Protein AF-A0A915LTE0-F1 (afdb_monomer)

pLDDT: mean 86.14, std 11.41, range [47.75, 97.94]

Radius of gyration: 21.26 Å; Cα contacts (8 Å, |Δi|>4): 373; chains: 1; bounding box: 51×42×57 Å

Mean predicted aligned error: 10.39 Å

Organism: Meloidogyne javanica (NCBI:txid6303)

Structure (mmCIF, N/CA/C/O backbone):
data_AF-A0A915LTE0-F1
#
_entry.id   AF-A0A915LTE0-F1
#
loop_
_atom_site.group_PDB
_atom_site.id
_atom_site.type_symbol
_atom_site.label_atom_id
_atom_site.label_alt_id
_atom_site.label_comp_id
_atom_site.label_asym_id
_atom_site.label_entity_id
_atom_site.label_seq_id
_atom_site.pdbx_PDB_ins_code
_atom_site.Cartn_x
_atom_site.Cartn_y
_atom_site.Cartn_z
_atom_site.occupancy
_atom_site.B_iso_or_equiv
_atom_site.auth_seq_id
_atom_site.auth_comp_id
_atom_site.auth_asym_id
_atom_site.auth_atom_id
_atom_site.pdbx_PDB_model_num
ATOM 1 N N . ASP A 1 1 ? 27.730 6.530 15.457 1.00 55.88 1 ASP A N 1
ATOM 2 C CA . ASP A 1 1 ? 28.087 6.156 14.080 1.00 55.88 1 ASP A CA 1
ATOM 3 C C . ASP A 1 1 ? 28.915 4.897 14.118 1.00 55.88 1 ASP A C 1
ATOM 5 O O . ASP A 1 1 ? 30.075 4.929 14.516 1.00 55.88 1 ASP A O 1
ATOM 9 N N . ASP A 1 2 ? 28.250 3.780 13.851 1.00 71.12 2 ASP A N 1
ATOM 10 C CA . ASP A 1 2 ? 28.884 2.475 13.721 1.00 71.12 2 ASP A CA 1
ATOM 11 C C . ASP A 1 2 ? 29.455 2.378 12.296 1.00 71.12 2 ASP A C 1
ATOM 13 O O . ASP A 1 2 ? 28.679 2.477 11.343 1.00 71.12 2 ASP A O 1
ATOM 17 N N . PRO A 1 3 ? 30.782 2.250 12.118 1.00 75.50 3 PRO A N 1
ATOM 18 C CA . PRO A 1 3 ? 31.398 2.190 10.796 1.00 75.50 3 PRO A CA 1
ATOM 19 C C . PRO A 1 3 ? 30.996 0.946 9.985 1.00 75.50 3 PRO A C 1
ATOM 21 O O . PRO A 1 3 ? 31.297 0.903 8.794 1.00 75.50 3 PRO A O 1
ATOM 24 N N . GLU A 1 4 ? 30.330 -0.048 10.589 1.00 86.94 4 GLU A N 1
ATOM 25 C CA . GLU A 1 4 ? 29.787 -1.210 9.875 1.00 86.94 4 GLU A CA 1
ATOM 26 C C . GLU A 1 4 ? 28.406 -0.958 9.254 1.00 86.94 4 GLU A C 1
ATOM 28 O O . GLU A 1 4 ? 28.017 -1.683 8.339 1.00 86.94 4 GLU A O 1
ATOM 33 N N . ILE A 1 5 ? 27.664 0.057 9.712 1.00 75.06 5 ILE A N 1
ATOM 34 C CA . ILE A 1 5 ? 26.297 0.316 9.245 1.00 75.06 5 ILE A CA 1
ATOM 35 C C . ILE A 1 5 ? 26.338 1.328 8.090 1.00 75.06 5 ILE A C 1
ATOM 37 O O . ILE A 1 5 ? 26.723 2.482 8.304 1.00 75.06 5 ILE A O 1
ATOM 41 N N . PRO A 1 6 ? 25.925 0.942 6.865 1.00 80.69 6 PRO A N 1
ATOM 42 C CA . PRO A 1 6 ? 25.852 1.869 5.742 1.00 80.69 6 PRO A CA 1
ATOM 43 C C . PRO A 1 6 ? 24.910 3.046 6.036 1.00 80.69 6 PRO A C 1
ATOM 45 O O . PRO A 1 6 ? 23.942 2.882 6.782 1.00 80.69 6 PRO A O 1
ATOM 48 N N . PRO A 1 7 ? 25.129 4.225 5.430 1.00 79.81 7 PRO A N 1
ATOM 49 C CA . PRO A 1 7 ? 24.207 5.347 5.560 1.00 79.81 7 PRO A CA 1
ATOM 50 C C . PRO A 1 7 ? 22.790 4.976 5.096 1.00 79.81 7 PRO A C 1
ATOM 52 O O . PRO A 1 7 ? 22.616 4.397 4.026 1.00 79.81 7 PRO A O 1
ATOM 55 N N . PHE A 1 8 ? 21.772 5.357 5.868 1.00 76.62 8 PHE A N 1
ATOM 56 C CA . PHE A 1 8 ? 20.362 5.163 5.520 1.00 76.62 8 PHE A CA 1
ATOM 57 C C . PHE A 1 8 ? 19.537 6.407 5.876 1.00 76.62 8 PHE A C 1
ATOM 59 O O . PHE A 1 8 ? 19.891 7.156 6.784 1.00 76.62 8 PHE A O 1
ATOM 66 N N . HIS A 1 9 ? 18.435 6.636 5.154 1.00 75.19 9 HIS A N 1
ATOM 67 C CA . HIS A 1 9 ? 17.548 7.784 5.399 1.00 75.19 9 HIS A CA 1
ATOM 68 C C . HIS A 1 9 ? 16.507 7.508 6.488 1.00 75.19 9 HIS A C 1
ATOM 70 O O . HIS A 1 9 ? 16.242 8.374 7.316 1.00 75.19 9 HIS A O 1
ATOM 76 N N . TYR A 1 10 ? 15.933 6.302 6.497 1.00 80.31 10 TYR A N 1
ATOM 77 C CA . TYR A 1 10 ? 14.872 5.915 7.423 1.00 80.31 10 TYR A CA 1
ATOM 78 C C . TYR A 1 10 ? 15.220 4.583 8.076 1.00 80.31 10 TYR A C 1
ATOM 80 O O . TYR A 1 10 ? 15.539 3.616 7.388 1.00 80.31 10 TYR A O 1
ATOM 88 N N . GLY A 1 11 ? 15.159 4.535 9.408 1.00 81.50 11 GLY A N 1
ATOM 89 C CA . GLY A 1 11 ? 15.348 3.297 10.172 1.00 81.50 11 GLY A CA 1
ATOM 90 C C . GLY A 1 11 ? 14.107 2.400 10.188 1.00 81.50 11 GLY A C 1
ATOM 91 O O . GLY A 1 11 ? 14.133 1.327 10.784 1.00 81.50 11 GLY A O 1
ATOM 92 N N . THR A 1 12 ? 13.009 2.845 9.571 1.00 80.31 12 THR A N 1
ATOM 93 C CA . THR A 1 12 ? 11.727 2.137 9.528 1.00 80.31 12 THR A CA 1
ATOM 94 C C . THR A 1 12 ? 11.229 2.067 8.087 1.00 80.31 12 THR A C 1
ATOM 96 O O . THR A 1 12 ? 11.574 2.900 7.248 1.00 80.31 12 THR A O 1
ATOM 99 N N . HIS A 1 13 ? 10.470 1.017 7.778 1.00 84.19 13 HIS A N 1
ATOM 100 C CA . HIS A 1 13 ? 9.948 0.771 6.439 1.00 84.19 13 HIS A CA 1
ATOM 101 C C . HIS A 1 13 ? 8.474 1.167 6.363 1.00 84.19 13 HIS A C 1
ATOM 103 O O . HIS A 1 13 ? 7.714 0.870 7.287 1.00 84.19 13 HIS A O 1
ATOM 109 N N . TYR A 1 14 ? 8.068 1.761 5.239 1.00 85.19 14 TYR A N 1
ATOM 110 C CA . TYR A 1 14 ? 6.721 2.299 5.013 1.00 85.19 14 TYR A CA 1
ATOM 111 C C . TYR A 1 14 ? 5.595 1.266 5.133 1.00 85.19 14 TYR A C 1
ATOM 113 O O . TYR A 1 14 ? 4.458 1.605 5.456 1.00 85.19 14 TYR A O 1
ATOM 121 N N . SER A 1 15 ? 5.918 -0.006 4.898 1.00 86.69 15 SER A N 1
ATOM 122 C CA . SER A 1 15 ? 5.021 -1.141 5.086 1.00 86.69 15 SER A CA 1
ATOM 123 C C . SER A 1 15 ? 5.676 -2.162 6.004 1.00 86.69 15 SER A C 1
ATOM 125 O O . SER A 1 15 ? 6.745 -2.694 5.695 1.00 86.69 15 SER A O 1
ATOM 127 N N . ASN A 1 16 ? 5.052 -2.416 7.150 1.00 87.00 16 ASN A N 1
ATOM 128 C CA . ASN A 1 16 ? 5.457 -3.452 8.089 1.00 87.00 16 ASN A CA 1
ATOM 129 C C . ASN A 1 16 ? 4.242 -3.952 8.889 1.00 87.00 16 ASN A C 1
ATOM 131 O O . ASN A 1 16 ? 3.200 -3.296 8.946 1.00 87.00 16 ASN A O 1
ATOM 135 N N . ALA A 1 17 ? 4.382 -5.121 9.520 1.00 89.06 17 ALA A N 1
ATOM 136 C CA . ALA A 1 17 ? 3.287 -5.750 10.256 1.00 89.06 17 ALA A CA 1
ATOM 137 C C . ALA A 1 17 ? 2.781 -4.891 11.428 1.00 89.06 17 ALA A C 1
ATOM 139 O O . ALA A 1 17 ? 1.579 -4.854 11.673 1.00 89.06 17 ALA A O 1
ATOM 140 N N . ALA A 1 18 ? 3.665 -4.165 12.120 1.00 88.38 18 ALA A N 1
ATOM 141 C CA . ALA A 1 18 ? 3.273 -3.316 13.243 1.00 88.38 18 ALA A CA 1
ATOM 142 C C . ALA A 1 18 ? 2.363 -2.159 12.795 1.00 88.38 18 ALA A C 1
ATOM 144 O O . ALA A 1 18 ? 1.377 -1.871 13.468 1.00 88.38 18 ALA A O 1
ATOM 145 N N . PHE A 1 19 ? 2.634 -1.550 11.635 1.00 91.31 19 PHE A N 1
ATOM 146 C CA . PHE A 1 19 ? 1.780 -0.514 11.050 1.00 91.31 19 PHE A CA 1
ATOM 147 C C . PHE A 1 19 ? 0.421 -1.062 10.624 1.00 91.31 19 PHE A C 1
ATOM 149 O O . PHE A 1 19 ? -0.595 -0.461 10.958 1.00 91.31 19 PHE A O 1
ATOM 156 N N . VAL A 1 20 ? 0.372 -2.218 9.954 1.00 92.69 20 VAL A N 1
ATOM 157 C CA . VAL A 1 20 ? -0.905 -2.849 9.565 1.00 92.69 20 VAL A CA 1
ATOM 158 C C . VAL A 1 20 ? -1.749 -3.170 10.801 1.00 92.69 20 VAL A C 1
ATOM 160 O O . VAL A 1 20 ? -2.939 -2.859 10.840 1.00 92.69 20 VAL A O 1
ATOM 163 N N . LEU A 1 21 ? -1.127 -3.731 11.841 1.00 91.25 21 LEU A N 1
ATOM 164 C CA . LEU A 1 21 ? -1.808 -4.010 13.101 1.00 91.25 21 LEU A CA 1
ATOM 165 C C . LEU A 1 21 ? -2.292 -2.725 13.785 1.00 91.25 21 LEU A C 1
ATOM 167 O O . LEU A 1 21 ? -3.416 -2.698 14.271 1.00 91.25 21 LEU A O 1
ATOM 171 N N . ASN A 1 22 ? -1.499 -1.650 13.779 1.00 90.56 22 ASN A N 1
ATOM 172 C CA . ASN A 1 22 ? -1.906 -0.361 14.341 1.00 90.56 22 ASN A CA 1
ATOM 173 C C . ASN A 1 22 ? -3.035 0.311 13.538 1.00 90.56 22 ASN A C 1
ATOM 175 O O . ASN A 1 22 ? -3.896 0.940 14.139 1.00 90.56 22 ASN A O 1
ATOM 179 N N . TRP A 1 23 ? -3.102 0.145 12.215 1.00 93.69 23 TRP A N 1
ATOM 180 C CA . TRP A 1 23 ? -4.244 0.612 11.421 1.00 93.69 23 TRP A CA 1
ATOM 181 C C . TRP A 1 23 ? -5.531 -0.156 11.748 1.00 93.69 23 TRP A C 1
ATOM 183 O O . TRP A 1 23 ? -6.607 0.438 11.826 1.00 93.69 23 TRP A O 1
ATOM 193 N N . LEU A 1 24 ? -5.423 -1.474 11.944 1.00 92.50 24 LEU A N 1
ATOM 194 C CA . LEU A 1 24 ? -6.564 -2.390 12.034 1.00 92.50 24 LEU A CA 1
ATOM 195 C C . LEU A 1 24 ? -6.901 -2.851 13.457 1.00 92.50 24 LEU A C 1
ATOM 197 O O . LEU A 1 24 ? -7.803 -3.666 13.614 1.00 92.50 24 LEU A O 1
ATOM 201 N N . PHE A 1 25 ? -6.252 -2.326 14.502 1.00 87.44 25 PHE A N 1
ATOM 202 C CA . PHE A 1 25 ? -6.393 -2.827 15.882 1.00 87.44 25 PHE A CA 1
ATOM 203 C C . PHE A 1 25 ? -7.816 -2.766 16.472 1.00 87.44 25 PHE A C 1
ATOM 205 O O . PHE A 1 25 ? -8.027 -3.240 17.582 1.00 87.44 25 PHE A O 1
ATOM 212 N N . ARG A 1 26 ? -8.787 -2.145 15.787 1.00 87.00 26 ARG A N 1
ATOM 213 C CA . ARG A 1 26 ? -10.214 -2.160 16.167 1.00 87.00 26 ARG A CA 1
ATOM 214 C C . ARG A 1 26 ? -10.963 -3.397 15.668 1.00 87.00 26 ARG A C 1
ATOM 216 O O . ARG A 1 26 ? -12.141 -3.556 15.979 1.00 87.00 26 ARG A O 1
ATOM 223 N N . LEU A 1 27 ? -10.313 -4.241 14.873 1.00 88.06 27 LEU A N 1
ATOM 224 C CA . LEU A 1 27 ? -10.899 -5.415 14.243 1.00 88.06 27 LEU A CA 1
ATOM 225 C C . LEU A 1 27 ? -10.168 -6.673 14.698 1.00 88.06 27 LEU A C 1
ATOM 227 O O . LEU A 1 27 ? -8.942 -6.742 14.664 1.00 88.06 27 LEU A O 1
ATOM 231 N N . GLU A 1 28 ? -10.916 -7.713 15.047 1.00 84.81 28 GLU A N 1
ATOM 232 C CA . GLU A 1 28 ? -10.328 -9.040 15.218 1.00 84.81 28 GLU A CA 1
ATOM 233 C C . GLU A 1 28 ? -10.012 -9.674 13.853 1.00 84.81 28 GLU A C 1
ATOM 235 O O . GLU A 1 28 ? -10.744 -9.444 12.885 1.00 84.81 28 GLU A O 1
ATOM 240 N N . PRO A 1 29 ? -8.941 -10.486 13.745 1.00 89.06 29 PRO A N 1
ATOM 241 C CA . PRO A 1 29 ? -8.006 -10.895 14.804 1.00 89.06 29 PRO A CA 1
ATOM 242 C C . PRO A 1 29 ? -6.848 -9.901 15.057 1.00 89.06 29 PRO A C 1
ATOM 244 O O . PRO A 1 29 ? -5.923 -10.203 15.814 1.00 89.06 29 PRO A O 1
ATOM 247 N N . PHE A 1 30 ? -6.842 -8.736 14.396 1.00 88.56 30 PHE A N 1
ATOM 248 C CA . PHE A 1 30 ? -5.739 -7.770 14.470 1.00 88.56 30 PHE A CA 1
ATOM 249 C C . PHE A 1 30 ? -5.580 -7.176 15.868 1.00 88.56 30 PHE A C 1
ATOM 251 O O . PHE A 1 30 ? -4.449 -6.984 16.303 1.00 88.56 30 PHE A O 1
ATOM 258 N N . THR A 1 31 ? -6.677 -6.956 16.598 1.00 82.19 31 THR A N 1
ATOM 259 C CA . THR A 1 31 ? -6.650 -6.578 18.019 1.00 82.19 31 THR A CA 1
ATOM 260 C C . THR A 1 31 ? -5.834 -7.578 18.838 1.00 82.19 31 THR A C 1
ATOM 262 O O . THR A 1 31 ? -4.880 -7.192 19.516 1.00 82.19 31 THR A O 1
ATOM 265 N N . THR A 1 32 ? -6.159 -8.873 18.724 1.00 83.56 32 THR A N 1
ATOM 266 C CA . THR A 1 32 ? -5.457 -9.954 19.429 1.00 83.56 32 THR A CA 1
ATOM 267 C C . THR A 1 32 ? -3.965 -9.975 19.086 1.00 83.56 32 THR A C 1
ATOM 269 O O . THR A 1 32 ? -3.120 -10.045 19.979 1.00 83.56 32 THR A O 1
ATOM 272 N N . PHE A 1 33 ? -3.612 -9.872 17.803 1.00 87.25 33 PHE A N 1
ATOM 273 C CA . PHE A 1 33 ? -2.208 -9.867 17.382 1.00 87.25 33 PHE A CA 1
ATOM 274 C C . PHE A 1 33 ? -1.455 -8.607 17.816 1.00 87.25 33 PHE A C 1
ATOM 276 O O . PHE A 1 33 ? -0.293 -8.686 18.212 1.00 87.25 33 PHE A O 1
ATOM 283 N N . TYR A 1 34 ? -2.109 -7.448 17.793 1.00 83.62 34 TYR A N 1
ATOM 284 C CA . TYR A 1 34 ? -1.522 -6.199 18.262 1.00 83.62 34 TYR A CA 1
ATOM 285 C C . TYR A 1 34 ? -1.274 -6.231 19.780 1.00 83.62 34 TYR A C 1
ATOM 287 O O . TYR A 1 34 ? -0.222 -5.781 20.234 1.00 83.62 34 TYR A O 1
ATOM 295 N N . LEU A 1 35 ? -2.179 -6.833 20.565 1.00 79.25 35 LEU A N 1
ATOM 296 C CA . LEU A 1 35 ? -1.982 -7.094 21.998 1.00 79.25 35 LEU A CA 1
ATOM 297 C C . LEU A 1 35 ? -0.777 -8.001 22.248 1.00 79.25 35 LEU A C 1
ATOM 299 O O . LEU A 1 35 ? 0.067 -7.673 23.079 1.00 79.25 35 LEU A O 1
ATOM 303 N N . GLN A 1 36 ? -0.664 -9.105 21.508 1.00 83.00 36 GLN A N 1
ATOM 304 C CA . GLN A 1 36 ? 0.463 -10.034 21.631 1.00 83.00 36 GLN A CA 1
ATOM 305 C C . GLN A 1 36 ? 1.807 -9.369 21.315 1.00 83.00 36 GLN A C 1
ATOM 307 O O . GLN A 1 36 ? 2.779 -9.605 22.025 1.00 83.00 36 GLN A O 1
ATOM 312 N N . LEU A 1 37 ? 1.857 -8.510 20.290 1.00 81.94 37 LEU A N 1
ATOM 313 C CA . LEU A 1 37 ? 3.072 -7.783 19.910 1.00 81.94 37 LEU A CA 1
ATOM 314 C C . LEU A 1 37 ? 3.546 -6.804 21.000 1.00 81.94 37 LEU A C 1
ATOM 316 O O . LEU A 1 37 ? 4.733 -6.510 21.087 1.00 81.94 37 LEU A O 1
ATOM 320 N N . ASN A 1 38 ? 2.623 -6.298 21.819 1.00 75.88 38 ASN A N 1
ATOM 321 C CA . ASN A 1 38 ? 2.889 -5.296 22.852 1.00 75.88 38 ASN A CA 1
ATOM 322 C C . ASN A 1 38 ? 2.860 -5.885 24.277 1.00 75.88 38 ASN A C 1
ATOM 324 O O . ASN A 1 38 ? 2.572 -5.160 25.232 1.00 75.88 38 ASN A O 1
ATOM 328 N N . ASP A 1 39 ? 3.102 -7.194 24.432 1.00 72.94 39 ASP A N 1
ATOM 329 C CA . ASP A 1 39 ? 3.078 -7.914 25.718 1.00 72.94 39 ASP A CA 1
ATOM 330 C C . ASP A 1 39 ? 1.779 -7.703 26.531 1.00 72.94 39 ASP A C 1
ATOM 332 O O . ASP A 1 39 ? 1.782 -7.706 27.763 1.00 72.94 39 ASP A O 1
ATOM 336 N N . GLY A 1 40 ? 0.653 -7.461 25.851 1.00 63.75 40 GLY A N 1
ATOM 337 C CA . GLY A 1 40 ? -0.646 -7.158 26.465 1.00 63.75 40 GLY A CA 1
ATOM 338 C C . GLY A 1 40 ? -0.760 -5.764 27.104 1.00 63.75 40 GLY A C 1
ATOM 339 O O . GLY A 1 40 ? -1.803 -5.432 27.660 1.00 63.75 40 GLY A O 1
ATOM 340 N N . LYS A 1 41 ? 0.269 -4.909 27.019 1.00 60.84 41 LYS A N 1
ATOM 341 C CA . LYS A 1 41 ? 0.353 -3.620 27.740 1.00 60.84 41 LYS A CA 1
ATOM 342 C C . LYS A 1 41 ? -0.122 -2.410 26.935 1.00 60.84 41 LYS A C 1
ATOM 344 O O . LYS A 1 41 ? 0.525 -1.362 26.913 1.00 60.84 41 LYS A O 1
ATOM 349 N N . ILE A 1 42 ? -1.261 -2.526 26.260 1.00 56.22 42 ILE A N 1
ATOM 350 C CA . ILE A 1 42 ? -1.813 -1.410 25.472 1.00 56.22 42 ILE A CA 1
ATOM 351 C C . ILE A 1 42 ? -2.507 -0.377 26.369 1.00 56.22 42 ILE A C 1
ATOM 353 O O . ILE A 1 42 ? -2.442 0.818 26.100 1.00 56.22 42 ILE A O 1
ATOM 357 N N . PHE A 1 43 ? -3.137 -0.836 27.452 1.00 55.88 43 PHE A N 1
ATOM 358 C CA . PHE A 1 43 ? -4.016 -0.025 28.302 1.00 55.88 43 PHE A CA 1
ATOM 359 C C . PHE A 1 43 ? -3.300 0.695 29.454 1.00 55.88 43 PHE A C 1
ATOM 361 O O . PHE A 1 43 ? -3.944 1.332 30.288 1.00 55.88 43 PHE A O 1
ATOM 368 N N . GLU A 1 44 ? -1.970 0.611 29.517 1.00 52.97 44 GLU A N 1
ATOM 369 C CA . GLU A 1 44 ? -1.176 1.490 30.372 1.00 52.97 44 GLU A CA 1
ATOM 370 C C . GLU A 1 44 ? -1.009 2.839 29.649 1.00 52.97 44 GLU A C 1
ATOM 372 O O . GLU A 1 44 ? -0.646 2.872 28.475 1.00 52.97 44 GLU A O 1
ATOM 377 N N . ASN A 1 45 ? -1.278 3.953 30.348 1.00 51.34 45 ASN A N 1
ATOM 378 C CA . ASN A 1 45 ? -1.418 5.319 29.799 1.00 51.34 45 ASN A CA 1
ATOM 379 C C . ASN A 1 45 ? -0.327 5.768 28.800 1.00 51.34 45 ASN A C 1
ATOM 381 O O . ASN A 1 45 ? -0.573 6.656 27.990 1.00 51.34 45 ASN A O 1
ATOM 385 N N . VAL A 1 46 ? 0.859 5.155 28.836 1.00 49.59 46 VAL A N 1
ATOM 386 C CA . VAL A 1 46 ? 2.003 5.470 27.968 1.00 49.59 46 VAL A CA 1
ATOM 387 C C . VAL A 1 46 ? 1.807 4.976 26.521 1.00 49.59 46 VAL A C 1
ATOM 389 O O . VAL A 1 46 ? 2.321 5.597 25.594 1.00 49.59 46 VAL A O 1
ATOM 392 N N . ASN A 1 47 ? 1.044 3.898 26.291 1.00 60.78 47 ASN A N 1
ATOM 393 C CA . ASN A 1 47 ? 0.843 3.329 24.946 1.00 60.78 47 ASN A CA 1
ATOM 394 C C . ASN A 1 47 ? -0.426 3.828 24.234 1.00 60.78 47 ASN A C 1
ATOM 396 O O . ASN A 1 47 ? -0.484 3.768 23.005 1.00 60.78 47 ASN A O 1
ATOM 400 N N . SER A 1 48 ? -1.400 4.395 24.956 1.00 64.88 48 SER A N 1
ATOM 401 C CA . SER A 1 48 ? -2.634 4.954 24.375 1.00 64.88 48 SER A CA 1
ATOM 402 C C . SER A 1 48 ? -2.356 6.045 23.333 1.00 64.88 48 SER A C 1
ATOM 404 O O . SER A 1 48 ? -3.036 6.124 22.314 1.00 64.88 48 SER A O 1
ATOM 406 N N . ASN A 1 49 ? -1.317 6.860 23.538 1.00 71.81 49 ASN A N 1
ATOM 407 C CA . ASN A 1 49 ? -0.937 7.925 22.603 1.00 71.81 49 ASN A CA 1
ATOM 408 C C . ASN A 1 49 ? -0.387 7.418 21.262 1.00 71.81 49 ASN A C 1
ATOM 410 O O . ASN A 1 49 ? -0.318 8.190 20.313 1.00 71.81 49 ASN A O 1
ATOM 414 N N . ARG A 1 50 ? 0.008 6.143 21.178 1.00 79.12 50 ARG A N 1
ATOM 415 C CA . ARG A 1 50 ? 0.534 5.520 19.953 1.00 79.12 50 ARG A CA 1
ATOM 416 C C . ARG A 1 50 ? -0.545 4.805 19.142 1.00 79.12 50 ARG A C 1
ATOM 418 O O . ARG A 1 50 ? -0.265 4.280 18.066 1.00 79.12 50 ARG A O 1
ATOM 425 N N . LEU A 1 51 ? -1.767 4.726 19.665 1.00 85.50 51 LEU A N 1
ATOM 426 C CA . LEU A 1 51 ? -2.875 4.091 18.966 1.00 85.50 51 LEU A CA 1
ATOM 427 C C . LEU A 1 51 ? -3.393 4.993 17.854 1.00 85.50 51 LEU A C 1
ATOM 429 O O . LEU A 1 51 ? -3.584 6.195 18.041 1.00 85.50 51 LEU A O 1
ATOM 433 N N . PHE A 1 52 ? -3.710 4.385 16.715 1.00 90.69 52 PHE A N 1
ATOM 434 C CA . PHE A 1 52 ? -4.399 5.074 15.637 1.00 90.69 52 PHE A CA 1
ATOM 435 C C . PHE A 1 52 ? -5.764 5.590 16.123 1.00 90.69 52 PHE A C 1
ATOM 437 O O . PHE A 1 52 ? -6.688 4.815 16.390 1.00 90.69 52 PHE A O 1
ATOM 444 N N . HIS A 1 53 ? -5.909 6.906 16.268 1.00 90.62 53 HIS A N 1
ATOM 445 C CA . HIS A 1 53 ? -7.145 7.519 16.775 1.00 90.62 53 HIS A CA 1
ATOM 446 C C . HIS A 1 53 ? -7.663 8.668 15.910 1.00 90.62 53 HIS A C 1
ATOM 448 O O . HIS A 1 53 ? -8.856 8.934 15.956 1.00 90.62 53 HIS A O 1
ATOM 454 N N . SER A 1 54 ? -6.822 9.310 15.096 1.00 93.50 54 SER A N 1
ATOM 455 C CA . SER A 1 54 ? -7.206 10.435 14.238 1.00 93.50 54 SER A CA 1
ATOM 456 C C . SER A 1 54 ? -6.482 10.366 12.902 1.00 93.50 54 SER A C 1
ATOM 458 O O . SER A 1 54 ? -5.270 10.159 12.871 1.00 93.50 54 SER A O 1
ATOM 460 N N . ILE A 1 55 ? -7.207 10.571 11.799 1.00 95.44 55 ILE A N 1
ATOM 461 C CA . ILE A 1 55 ? -6.604 10.657 10.458 1.00 95.44 55 ILE A CA 1
ATOM 462 C C . ILE A 1 55 ? -5.684 11.874 10.350 1.00 95.44 55 ILE A C 1
ATOM 464 O O . ILE A 1 55 ? -4.589 11.760 9.811 1.00 95.44 55 ILE A O 1
ATOM 468 N N . GLU A 1 56 ? -6.125 13.021 10.869 1.00 94.69 56 GLU A N 1
ATOM 469 C CA . GLU A 1 56 ? -5.382 14.284 10.793 1.00 94.69 56 GLU A CA 1
ATOM 470 C C . GLU A 1 56 ? -4.070 14.194 11.577 1.00 94.69 56 GLU A C 1
ATOM 472 O O . GLU A 1 56 ? -3.008 14.457 11.025 1.00 94.69 56 GLU A O 1
ATOM 477 N N . GLU A 1 57 ? -4.125 13.702 12.817 1.00 92.38 57 GLU A N 1
ATOM 478 C CA . GLU A 1 57 ? -2.928 13.563 13.655 1.00 92.38 57 GLU A CA 1
ATOM 479 C C . GLU A 1 57 ? -1.953 12.525 13.081 1.00 92.38 57 GLU A C 1
ATOM 481 O O . GLU A 1 57 ? -0.747 12.747 13.052 1.00 92.38 57 GLU A O 1
ATOM 486 N N . THR A 1 58 ? -2.475 11.410 12.553 1.00 93.75 58 THR A N 1
ATOM 487 C CA . THR A 1 58 ? -1.642 10.378 11.913 1.00 93.75 58 THR A CA 1
ATOM 488 C C . THR A 1 58 ? -0.940 10.926 10.673 1.00 93.75 58 TH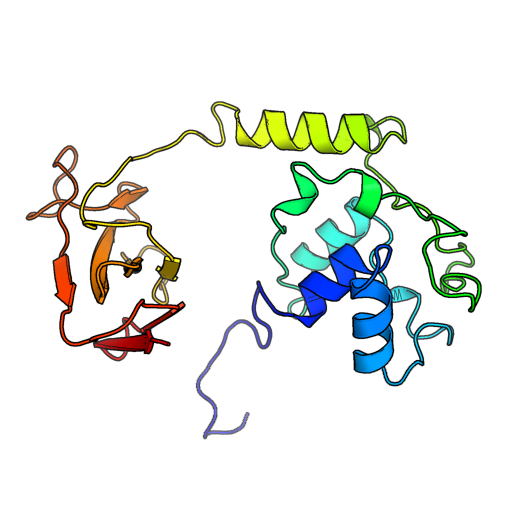R A C 1
ATOM 490 O O . THR A 1 58 ? 0.236 10.645 10.466 1.00 93.75 58 THR A O 1
ATOM 493 N N . TRP A 1 59 ? -1.643 11.720 9.861 1.00 93.75 59 TRP A N 1
ATOM 494 C CA . TRP A 1 59 ? -1.074 12.382 8.691 1.00 93.75 59 TRP A CA 1
ATOM 495 C C . TRP A 1 59 ? 0.037 13.368 9.076 1.00 93.75 59 TRP A C 1
ATOM 497 O O . TRP A 1 59 ? 1.113 13.340 8.486 1.00 93.75 59 TRP A O 1
ATOM 507 N N . GLU A 1 60 ? -0.191 14.208 10.087 1.00 93.56 60 GLU A N 1
ATOM 508 C CA . GLU A 1 60 ? 0.812 15.158 10.583 1.00 93.56 60 GLU A CA 1
ATOM 509 C C . GLU A 1 60 ? 2.044 14.458 11.165 1.00 93.56 60 GLU A C 1
ATOM 511 O O . GLU A 1 60 ? 3.174 14.876 10.904 1.00 93.56 60 GLU A O 1
ATOM 516 N N . HIS A 1 61 ? 1.846 13.366 11.905 1.00 90.19 61 HIS A N 1
ATOM 517 C CA . HIS A 1 61 ? 2.941 12.542 12.412 1.00 90.19 61 HIS A CA 1
ATOM 518 C C . HIS A 1 61 ? 3.792 11.981 11.271 1.00 90.19 61 HIS A C 1
ATOM 520 O O . HIS A 1 61 ? 5.009 12.145 11.304 1.00 90.19 61 HIS A O 1
ATOM 526 N N . CYS A 1 62 ? 3.172 11.438 10.216 1.00 90.88 62 CYS A N 1
ATOM 527 C CA . CYS A 1 62 ? 3.913 10.920 9.063 1.00 90.88 62 CYS A CA 1
ATOM 528 C C . CYS A 1 62 ? 4.746 11.979 8.320 1.00 90.88 62 CYS A C 1
ATOM 530 O O . CYS A 1 62 ? 5.692 11.650 7.607 1.00 90.88 62 CYS A O 1
ATOM 532 N N . LEU A 1 63 ? 4.388 13.259 8.451 1.00 88.00 63 LEU A N 1
ATOM 533 C CA . LEU A 1 63 ? 5.116 14.363 7.826 1.00 88.00 63 LEU A CA 1
ATOM 534 C C . LEU A 1 63 ? 6.240 14.926 8.701 1.00 88.00 63 LEU A C 1
ATOM 536 O O . LEU A 1 63 ? 7.109 15.631 8.186 1.00 88.00 63 LEU A O 1
ATOM 540 N N . THR A 1 64 ? 6.207 14.676 10.009 1.00 89.25 64 THR A N 1
ATOM 541 C CA . THR A 1 64 ? 7.083 15.349 10.978 1.00 89.25 64 THR A CA 1
ATOM 542 C C . THR A 1 64 ? 8.024 14.399 11.714 1.00 89.25 64 THR A C 1
ATOM 544 O O . THR A 1 64 ? 9.138 14.809 12.042 1.00 89.25 64 THR A O 1
ATOM 547 N N . ASP A 1 65 ? 7.631 13.143 11.945 1.00 85.62 65 ASP A N 1
ATOM 548 C CA . ASP A 1 65 ? 8.445 12.141 12.636 1.00 85.62 65 ASP A CA 1
ATOM 549 C C . ASP A 1 65 ? 9.185 11.241 11.638 1.00 85.62 65 ASP A C 1
ATOM 551 O O . ASP A 1 65 ? 8.595 10.471 10.885 1.00 85.62 65 ASP A O 1
ATOM 555 N N . THR A 1 66 ? 10.517 11.283 11.673 1.00 82.81 66 THR A N 1
ATOM 556 C CA . THR A 1 66 ? 11.392 10.465 10.817 1.00 82.81 66 THR A CA 1
ATOM 557 C C . THR A 1 66 ? 11.290 8.960 11.074 1.00 82.81 66 THR A C 1
ATOM 559 O O . THR A 1 66 ? 11.809 8.170 10.285 1.00 82.81 66 THR A O 1
ATOM 562 N N . HIS A 1 67 ? 10.670 8.547 12.181 1.00 83.06 67 HIS A N 1
ATOM 563 C CA . HIS A 1 67 ? 10.429 7.140 12.499 1.00 83.06 67 HIS A CA 1
ATOM 564 C C . HIS A 1 67 ? 9.077 6.648 11.976 1.00 83.06 67 HIS A C 1
ATOM 566 O O . HIS A 1 67 ? 8.860 5.437 11.882 1.00 83.06 67 HIS A O 1
ATOM 572 N N . ASP A 1 68 ? 8.183 7.563 11.610 1.00 84.94 68 ASP A N 1
ATOM 573 C CA . ASP A 1 68 ? 6.830 7.255 11.181 1.00 84.94 68 ASP A CA 1
ATOM 574 C C . ASP A 1 68 ? 6.663 7.558 9.692 1.00 84.94 68 ASP A C 1
ATOM 576 O O . ASP A 1 68 ? 6.170 8.599 9.289 1.00 84.94 68 ASP A O 1
ATOM 580 N N . VAL A 1 69 ? 7.100 6.628 8.847 1.00 88.06 69 VAL A N 1
ATOM 581 C CA . VAL A 1 69 ? 6.975 6.746 7.383 1.00 88.06 69 VAL A CA 1
ATOM 582 C C . VAL A 1 69 ? 5.888 5.829 6.829 1.00 88.06 69 VAL A C 1
ATOM 584 O O . VAL A 1 69 ? 5.996 5.346 5.703 1.00 88.06 69 VAL A O 1
ATOM 587 N N . LYS A 1 70 ? 4.868 5.510 7.641 1.00 90.94 70 LYS A N 1
ATOM 588 C CA . LYS A 1 70 ? 3.839 4.534 7.265 1.00 90.94 70 LYS A CA 1
ATOM 589 C C . LYS A 1 70 ? 3.022 5.027 6.067 1.00 90.94 70 LYS A C 1
ATOM 591 O O . LYS A 1 70 ? 2.532 6.156 6.058 1.00 90.94 70 LYS A O 1
ATOM 596 N N . GLU A 1 71 ? 2.837 4.150 5.090 1.00 92.12 71 GLU A N 1
ATOM 597 C CA . GLU A 1 71 ? 1.952 4.379 3.946 1.00 92.12 71 GLU A CA 1
ATOM 598 C C . GLU A 1 71 ? 0.535 3.864 4.233 1.00 92.12 71 GLU A C 1
ATOM 600 O O . GLU A 1 71 ? 0.292 3.108 5.184 1.00 92.12 71 GLU A O 1
ATOM 605 N N . LEU A 1 72 ? -0.423 4.289 3.407 1.00 93.31 72 LEU A N 1
ATOM 606 C CA . LEU A 1 72 ? -1.808 3.836 3.524 1.00 93.31 72 LEU A CA 1
ATOM 607 C C . LEU A 1 72 ? -1.951 2.357 3.139 1.00 93.31 72 LEU A C 1
ATOM 609 O O . LEU A 1 72 ? -1.318 1.874 2.201 1.00 93.31 72 LEU A O 1
ATOM 613 N N . ILE A 1 73 ? -2.854 1.656 3.827 1.00 94.38 73 ILE A N 1
ATOM 614 C CA . ILE A 1 73 ? -3.256 0.284 3.491 1.00 94.38 73 ILE A CA 1
ATOM 615 C C . ILE A 1 73 ? -4.524 0.273 2.611 1.00 94.38 73 ILE A C 1
ATOM 617 O O . ILE A 1 73 ? -5.310 1.228 2.666 1.00 94.38 73 ILE A O 1
ATOM 621 N N . PRO A 1 74 ? -4.764 -0.786 1.811 1.00 92.81 74 PRO A N 1
ATOM 622 C CA . PRO A 1 74 ? -5.939 -0.888 0.939 1.00 92.81 74 PRO A CA 1
ATOM 623 C C . PRO A 1 74 ? -7.284 -0.695 1.656 1.00 92.81 74 PRO A C 1
ATOM 625 O O . PRO A 1 74 ? -8.227 -0.145 1.085 1.00 92.81 74 PRO A O 1
ATOM 628 N N . GLU A 1 75 ? -7.376 -1.109 2.917 1.00 95.62 75 GLU A N 1
ATOM 629 C CA . GLU A 1 75 ? -8.575 -1.053 3.749 1.00 95.62 75 GLU A CA 1
ATOM 630 C C . GLU A 1 75 ? -9.125 0.373 3.891 1.00 95.62 75 GLU A C 1
ATOM 632 O O . GLU A 1 75 ? -10.344 0.546 3.923 1.00 95.62 75 GLU A O 1
ATOM 637 N N . LEU A 1 76 ? -8.283 1.415 3.833 1.00 94.81 76 LEU A N 1
ATOM 638 C CA . LEU A 1 76 ? -8.746 2.811 3.866 1.00 94.81 76 LEU A CA 1
ATOM 639 C C . LEU A 1 76 ? -9.646 3.198 2.675 1.00 94.81 76 LEU A C 1
ATOM 641 O O . LEU A 1 76 ? -10.288 4.249 2.714 1.00 94.81 76 LEU A O 1
ATOM 645 N N . PHE A 1 77 ? -9.695 2.382 1.619 1.00 94.38 77 PHE A N 1
ATOM 646 C CA . PHE A 1 77 ? -10.460 2.641 0.395 1.00 94.38 77 PHE A CA 1
ATOM 647 C C . PHE A 1 77 ? -11.732 1.786 0.275 1.00 94.38 77 PHE A C 1
ATOM 649 O O . PHE A 1 77 ? -12.522 1.959 -0.667 1.00 94.38 77 PHE A O 1
ATOM 656 N N . TYR A 1 78 ? -11.979 0.865 1.214 1.00 94.06 78 TYR A N 1
ATOM 657 C CA . TYR A 1 78 ? -13.198 0.052 1.187 1.00 94.06 78 TYR A CA 1
ATOM 658 C C . TYR A 1 78 ? -13.750 -0.420 2.533 1.00 94.06 78 TYR A C 1
ATOM 660 O O . TYR A 1 78 ? -14.937 -0.739 2.573 1.00 94.06 78 TYR A O 1
ATOM 668 N N . LEU A 1 79 ? -12.951 -0.467 3.599 1.00 94.81 79 LEU A N 1
ATOM 669 C CA . LEU A 1 79 ? -13.334 -1.056 4.879 1.00 94.81 79 LEU A CA 1
ATOM 670 C C . LEU A 1 79 ? -13.716 0.041 5.875 1.00 94.81 79 LEU A C 1
ATOM 672 O O . LEU A 1 79 ? -12.868 0.714 6.450 1.00 94.81 79 LEU A O 1
ATOM 676 N N . THR A 1 80 ? -15.011 0.233 6.091 1.00 94.19 80 THR A N 1
ATOM 677 C CA . THR A 1 80 ? -15.524 1.272 7.000 1.00 94.19 80 THR A CA 1
ATOM 678 C C . THR A 1 80 ? -15.343 0.920 8.474 1.00 94.19 80 THR A C 1
ATOM 680 O O . THR A 1 80 ? -15.170 1.792 9.323 1.00 94.19 80 THR A O 1
ATOM 683 N N . GLU A 1 81 ? -15.342 -0.372 8.773 1.00 91.75 81 GLU A N 1
ATOM 684 C CA . GLU A 1 81 ? -15.346 -0.952 10.105 1.00 91.75 81 GLU A CA 1
ATOM 685 C C . GLU A 1 81 ? -14.054 -0.635 10.862 1.00 91.75 81 GLU A C 1
ATOM 687 O O . GLU A 1 81 ? -14.093 -0.492 12.080 1.00 91.75 81 GLU A O 1
ATOM 692 N N . MET A 1 82 ? -12.930 -0.422 10.164 1.00 92.25 82 MET A N 1
ATOM 693 C CA . MET A 1 82 ? -11.656 -0.066 10.805 1.00 92.25 82 MET A CA 1
ATOM 694 C C . MET A 1 82 ? -11.703 1.280 11.550 1.00 92.25 82 MET A C 1
ATOM 696 O O . MET A 1 82 ? -10.905 1.515 12.457 1.00 92.25 82 MET A O 1
ATOM 700 N N . PHE A 1 83 ? -12.637 2.169 11.190 1.00 93.12 83 PHE A N 1
ATOM 701 C CA . PHE A 1 83 ? -12.804 3.485 11.818 1.00 93.12 83 PHE A CA 1
ATOM 702 C C . PHE A 1 83 ? -13.775 3.469 12.999 1.00 93.12 83 PHE A C 1
ATOM 704 O O . PHE A 1 83 ? -13.869 4.450 13.742 1.00 93.12 83 PHE A O 1
ATOM 711 N N . LEU A 1 84 ? -14.514 2.374 13.167 1.00 89.81 84 LEU A N 1
ATOM 712 C CA . LEU A 1 84 ? -15.574 2.250 14.151 1.00 89.81 84 LEU A CA 1
ATOM 713 C C . LEU A 1 84 ? -15.086 1.396 15.315 1.00 89.81 84 LEU A C 1
ATOM 715 O O . LEU A 1 84 ? -14.555 0.303 15.142 1.00 89.81 84 LEU A O 1
ATOM 719 N N . PHE A 1 85 ? -15.270 1.899 16.526 1.00 82.50 85 PHE A N 1
ATOM 720 C CA . PHE A 1 85 ? -15.047 1.126 17.729 1.00 82.50 85 PHE A CA 1
ATOM 721 C C . PHE A 1 85 ? -16.310 0.329 18.044 1.00 82.50 85 PHE A C 1
ATOM 723 O O . PHE A 1 85 ? -17.374 0.901 18.283 1.00 82.50 85 PHE A O 1
ATOM 730 N N . ASN A 1 86 ? -16.187 -0.996 18.038 1.00 71.31 86 ASN A N 1
ATOM 731 C CA . ASN A 1 86 ? -17.267 -1.887 18.427 1.00 71.31 86 ASN A CA 1
ATOM 732 C C . ASN A 1 86 ? -16.955 -2.514 19.787 1.00 71.31 86 ASN A C 1
ATOM 734 O O . ASN A 1 86 ? -16.097 -3.389 19.895 1.00 71.31 86 ASN A O 1
ATOM 738 N N . GLU A 1 87 ? -17.713 -2.107 20.805 1.00 62.34 87 GLU A N 1
ATOM 739 C CA . GLU A 1 87 ? -17.619 -2.645 22.168 1.00 62.34 87 GLU A CA 1
ATOM 740 C C . GLU A 1 87 ? -17.844 -4.167 22.236 1.00 62.34 87 GLU A C 1
ATOM 742 O O . GLU A 1 87 ? -17.391 -4.792 23.187 1.00 62.34 87 GLU A O 1
ATOM 747 N N . ASN A 1 88 ? -18.499 -4.766 21.230 1.00 58.22 88 ASN A N 1
ATOM 748 C CA . ASN A 1 88 ? -18.789 -6.201 21.165 1.00 58.22 88 ASN A CA 1
ATOM 749 C C . ASN A 1 88 ? -17.769 -7.027 20.355 1.00 58.22 88 ASN A C 1
ATOM 751 O O . ASN A 1 88 ? -17.801 -8.250 20.448 1.00 58.22 88 ASN A O 1
ATOM 755 N N . ASN A 1 89 ? -16.918 -6.399 19.528 1.00 53.81 89 ASN A N 1
ATOM 756 C CA . ASN A 1 89 ? -15.928 -7.112 18.697 1.00 53.81 89 ASN A CA 1
ATOM 757 C C . ASN A 1 89 ? -14.503 -7.017 19.243 1.00 53.81 89 ASN A C 1
ATOM 759 O O . ASN A 1 89 ? -13.656 -7.784 18.803 1.00 53.81 89 ASN A O 1
ATOM 763 N N . CYS A 1 90 ? -14.218 -6.097 20.162 1.00 52.25 90 CYS A N 1
ATOM 764 C CA . CYS A 1 90 ? -12.963 -6.126 20.897 1.00 52.25 90 CYS A CA 1
ATOM 765 C C . CYS A 1 90 ? -13.136 -7.098 22.063 1.00 52.25 90 CYS A C 1
ATOM 767 O O . CYS A 1 90 ? -14.128 -7.013 22.786 1.00 52.25 90 CYS A O 1
ATOM 769 N N . CYS A 1 91 ? -12.201 -8.037 22.198 1.00 47.75 91 CYS A N 1
ATOM 770 C CA . CYS A 1 91 ? -12.111 -8.988 23.302 1.00 47.75 91 CYS A CA 1
ATOM 771 C C . CYS A 1 91 ? -12.506 -8.355 24.652 1.00 47.75 91 CYS A C 1
ATOM 773 O O . CYS A 1 91 ? -12.272 -7.173 24.888 1.00 47.75 91 CYS A O 1
ATOM 775 N N . GLU A 1 92 ? -13.113 -9.163 25.529 1.00 49.31 92 GLU A N 1
ATOM 776 C CA . GLU A 1 92 ? -13.836 -8.806 26.768 1.00 49.31 92 GLU A CA 1
ATOM 777 C C . GLU A 1 92 ? -13.087 -7.861 27.753 1.00 49.31 92 GLU A C 1
ATOM 779 O O . GLU A 1 92 ? -13.663 -7.355 28.723 1.00 49.31 92 GLU A O 1
ATOM 784 N N . GLU A 1 93 ? -11.821 -7.548 27.476 1.00 49.38 93 GLU A N 1
ATOM 785 C CA . GLU A 1 93 ? -10.974 -6.545 28.118 1.00 49.38 93 GLU A CA 1
ATOM 786 C C . GLU A 1 93 ? -11.132 -5.141 27.491 1.00 49.38 93 GLU A C 1
ATOM 788 O O . GLU A 1 93 ? -10.289 -4.607 26.780 1.00 49.38 93 GLU A O 1
ATOM 793 N N . LYS A 1 94 ? -12.274 -4.532 27.814 1.00 58.94 94 LYS A N 1
ATOM 794 C CA . LYS A 1 94 ? -12.468 -3.128 28.235 1.00 58.94 94 LYS A CA 1
ATOM 795 C C . LYS A 1 94 ? -11.469 -2.051 27.755 1.00 58.94 94 LYS A C 1
ATOM 797 O O . LYS A 1 94 ? -10.378 -1.928 28.290 1.00 58.94 94 LYS A O 1
ATOM 802 N N . ASN A 1 95 ? -12.039 -1.079 27.026 1.00 63.22 95 ASN A N 1
ATOM 803 C CA . ASN A 1 95 ? -11.652 0.341 26.942 1.00 63.22 95 ASN A CA 1
ATOM 804 C C . ASN A 1 95 ? -10.253 0.614 26.358 1.00 63.22 95 ASN A C 1
ATOM 806 O O . ASN A 1 95 ? -9.260 0.376 27.024 1.00 63.22 95 ASN A O 1
ATOM 810 N N . LEU A 1 96 ? -10.177 1.244 25.178 1.00 71.06 96 LEU A N 1
ATOM 811 C CA . LEU A 1 96 ? -8.934 1.591 24.456 1.00 71.06 96 LEU A CA 1
ATOM 812 C C . LEU A 1 96 ? -7.979 2.554 25.195 1.00 71.06 96 LEU A C 1
ATOM 814 O O . LEU A 1 96 ? -7.015 3.039 24.613 1.00 71.06 96 LEU A O 1
ATOM 818 N N . GLY A 1 97 ? -8.236 2.832 26.469 1.00 74.25 97 GLY A N 1
ATOM 819 C CA . GLY A 1 97 ? -7.472 3.746 27.290 1.00 74.25 97 GLY A CA 1
ATOM 820 C C . GLY A 1 97 ? -7.947 5.189 27.168 1.00 74.25 97 GLY A C 1
ATOM 821 O O . GLY A 1 97 ? -8.852 5.550 26.406 1.00 74.25 97 GLY A O 1
ATOM 822 N N . ILE A 1 98 ? -7.326 6.017 27.994 1.00 77.00 98 ILE A N 1
ATOM 823 C CA . ILE A 1 98 ? -7.441 7.468 27.953 1.00 77.00 98 ILE A CA 1
ATOM 824 C C . ILE A 1 98 ? -6.063 7.979 27.546 1.00 77.00 98 ILE A C 1
ATOM 826 O O . ILE A 1 98 ? -5.042 7.483 28.028 1.00 77.00 98 ILE A O 1
ATOM 830 N N . ARG A 1 99 ? -6.038 8.919 26.610 1.00 80.12 99 ARG A N 1
ATOM 831 C CA . ARG A 1 99 ? -4.824 9.609 26.184 1.00 80.12 99 ARG A CA 1
ATOM 832 C C . ARG A 1 99 ? -4.325 10.558 27.272 1.00 80.12 99 ARG A C 1
ATOM 834 O O . ARG A 1 99 ? -5.055 10.913 28.196 1.00 80.12 99 ARG A O 1
ATOM 841 N N . GLU A 1 100 ? -3.088 11.025 27.139 1.00 78.50 100 GLU A N 1
ATOM 842 C CA . GLU A 1 100 ? -2.522 12.017 28.069 1.00 78.50 100 GLU A CA 1
ATOM 843 C C . GLU A 1 100 ? -3.290 13.349 28.071 1.00 78.50 100 GLU A C 1
ATOM 845 O O . GLU A 1 100 ? -3.331 14.038 29.088 1.00 78.50 100 GLU A O 1
ATOM 850 N N . ASP A 1 101 ? -3.950 13.685 26.960 1.00 80.81 101 ASP A N 1
ATOM 851 C CA . ASP A 1 101 ? -4.827 14.855 26.831 1.00 80.81 101 ASP A CA 1
ATOM 852 C C . ASP A 1 101 ? -6.190 14.684 27.545 1.00 80.81 101 ASP A C 1
ATOM 854 O O . ASP A 1 101 ? -7.001 15.611 27.575 1.00 80.81 101 ASP A O 1
ATOM 858 N N . GLY A 1 102 ? -6.446 13.513 28.140 1.00 79.12 102 GLY A N 1
ATOM 859 C CA . GLY A 1 102 ? -7.687 13.172 28.832 1.00 79.12 102 GLY A CA 1
ATOM 860 C C . GLY A 1 102 ? -8.796 12.628 27.926 1.00 79.12 102 GLY A C 1
ATOM 861 O O . GLY A 1 102 ? -9.862 12.266 28.432 1.00 79.12 102 GLY A O 1
ATOM 862 N N . ASN A 1 103 ? -8.575 12.522 26.612 1.00 81.31 103 ASN A N 1
ATOM 863 C CA . ASN A 1 103 ? -9.569 12.001 25.681 1.00 81.31 103 ASN A CA 1
ATOM 864 C C . ASN A 1 103 ? -9.608 10.469 25.703 1.00 81.31 103 ASN A C 1
ATOM 866 O O . ASN A 1 103 ? -8.588 9.784 25.600 1.00 81.31 103 ASN A O 1
ATOM 870 N N . LYS A 1 104 ? -10.816 9.910 25.811 1.00 81.25 104 LYS A N 1
ATOM 871 C CA . LYS A 1 104 ? -11.044 8.465 25.686 1.00 81.25 104 LYS A CA 1
ATOM 872 C C . LYS A 1 104 ? -10.894 8.050 24.225 1.00 81.25 104 LYS A C 1
ATOM 874 O O . LYS A 1 104 ? -11.485 8.672 23.344 1.00 81.25 104 LYS A O 1
ATOM 879 N N . ILE A 1 105 ? -10.174 6.962 23.978 1.00 82.69 105 ILE A N 1
ATOM 880 C CA . ILE A 1 105 ? -10.018 6.430 22.624 1.00 82.69 105 ILE A CA 1
ATOM 881 C C . ILE A 1 105 ? -11.273 5.623 22.257 1.00 82.69 105 ILE A C 1
ATOM 883 O O . ILE A 1 105 ? -11.725 4.756 23.006 1.00 82.69 105 ILE A O 1
ATOM 887 N N . GLY A 1 106 ? -11.863 5.942 21.106 1.00 85.56 106 GLY A N 1
ATOM 888 C CA . GLY A 1 106 ? -13.080 5.314 20.590 1.00 85.56 106 GLY A CA 1
ATOM 889 C C . GLY A 1 106 ? -13.034 5.204 19.069 1.00 85.56 106 GLY A C 1
ATOM 890 O O . GLY A 1 106 ? -12.031 4.741 18.515 1.00 85.56 106 GLY A O 1
ATOM 891 N N . ASN A 1 107 ? -14.105 5.634 18.396 1.00 90.12 107 ASN A N 1
ATOM 892 C CA . ASN A 1 107 ? -14.111 5.793 16.939 1.00 90.12 107 ASN A CA 1
ATOM 893 C C . ASN A 1 107 ? -12.957 6.693 16.496 1.00 90.12 107 ASN A C 1
ATOM 895 O O . ASN A 1 107 ? -12.569 7.617 17.215 1.00 90.12 107 ASN A O 1
ATOM 899 N N . VAL A 1 108 ? -12.438 6.433 15.302 1.00 93.31 108 VAL A N 1
ATOM 900 C CA . VAL A 1 108 ? -11.401 7.275 14.712 1.00 93.31 108 VAL A CA 1
ATOM 901 C C . VAL A 1 108 ? -11.979 8.662 14.427 1.00 93.31 108 VAL A C 1
ATOM 903 O O . VAL A 1 108 ? -13.072 8.797 13.876 1.00 93.31 108 VAL A O 1
ATOM 906 N N . ILE A 1 109 ? -11.232 9.701 14.787 1.00 94.12 109 ILE A N 1
ATOM 907 C CA . ILE A 1 109 ? -11.529 11.087 14.454 1.00 94.12 109 ILE A CA 1
ATOM 908 C C . ILE A 1 109 ? -11.275 11.267 12.958 1.00 94.12 109 ILE A C 1
ATOM 910 O O . ILE A 1 109 ? -10.140 11.228 12.472 1.00 94.12 109 ILE A O 1
ATOM 914 N N . LEU A 1 110 ? -12.370 11.425 12.221 1.00 96.19 110 LEU A N 1
ATOM 915 C CA . LEU A 1 110 ? -12.355 11.629 10.781 1.00 96.19 110 LEU A CA 1
ATOM 916 C C . LEU A 1 110 ? -12.279 13.125 10.449 1.00 96.19 110 LEU A C 1
ATOM 918 O O . LEU A 1 110 ? -12.762 13.957 11.225 1.00 96.19 110 LEU A O 1
ATOM 922 N N . PRO A 1 111 ? -11.750 13.488 9.268 1.00 95.88 111 PRO A N 1
ATOM 923 C CA . PRO A 1 111 ? -11.753 14.869 8.811 1.00 95.88 111 PRO A CA 1
ATOM 924 C C . PRO A 1 111 ? -13.164 15.469 8.767 1.00 95.88 111 PRO A C 1
ATOM 926 O O . PRO A 1 111 ? -14.147 14.781 8.478 1.00 95.88 111 PRO A O 1
ATOM 929 N N . LYS A 1 112 ? -13.267 16.789 8.964 1.00 94.94 112 LYS A N 1
ATOM 930 C CA . LYS A 1 112 ? -14.555 17.513 9.032 1.00 94.94 112 LYS A CA 1
ATOM 931 C C . LYS A 1 112 ? -15.465 17.258 7.824 1.00 94.94 112 LYS A C 1
ATOM 933 O O . LYS A 1 112 ? -16.679 17.179 7.981 1.00 94.94 112 LYS A O 1
ATOM 938 N N . TRP A 1 113 ? -14.890 17.082 6.634 1.00 94.88 113 TRP A N 1
ATOM 939 C CA . TRP A 1 113 ? -15.636 16.824 5.400 1.00 94.88 113 TRP A CA 1
ATOM 940 C C . TRP A 1 113 ? -16.358 15.464 5.382 1.00 94.88 113 TRP A C 1
ATOM 942 O O . TRP A 1 113 ? -17.323 15.306 4.637 1.00 94.88 113 TRP A O 1
ATOM 952 N N . ALA A 1 114 ? -15.953 14.502 6.219 1.00 93.62 114 ALA A N 1
ATOM 953 C CA . ALA A 1 114 ? -16.621 13.207 6.354 1.00 93.62 114 ALA A CA 1
ATOM 954 C C . ALA A 1 114 ? -17.863 13.268 7.265 1.00 93.62 114 ALA A C 1
ATOM 956 O O . ALA A 1 114 ? -18.606 12.293 7.364 1.00 93.62 114 ALA A O 1
ATOM 957 N N . ASN A 1 115 ? -18.115 14.401 7.938 1.00 90.94 115 ASN A N 1
ATOM 958 C CA . ASN A 1 115 ? -19.266 14.615 8.827 1.00 90.94 115 ASN A CA 1
ATOM 959 C C . ASN A 1 115 ? -19.448 13.513 9.891 1.00 90.94 115 ASN A C 1
ATOM 961 O O . ASN A 1 115 ? -20.573 13.138 10.221 1.00 90.94 115 ASN A O 1
ATOM 965 N N . GLY A 1 116 ? -18.339 12.961 10.395 1.00 89.25 116 GLY A N 1
ATOM 966 C CA . GLY A 1 116 ? -18.344 11.886 11.392 1.00 89.25 116 GLY A CA 1
ATOM 967 C C . GLY A 1 116 ? -18.814 10.519 10.879 1.00 89.25 116 GLY A C 1
ATOM 968 O O . GLY A 1 116 ? -19.041 9.629 11.692 1.00 89.25 116 GLY A O 1
ATOM 969 N N . LYS A 1 117 ? -18.971 10.337 9.560 1.00 93.75 117 LYS A N 1
ATOM 970 C CA . LYS A 1 117 ? -19.404 9.076 8.940 1.00 93.75 117 LYS A CA 1
ATOM 971 C C . LYS A 1 117 ? -18.237 8.390 8.239 1.00 93.75 117 LYS A C 1
ATOM 973 O O . LYS A 1 117 ? -17.669 8.941 7.293 1.00 93.75 117 LYS A O 1
ATOM 978 N N . ALA A 1 118 ? -17.910 7.175 8.673 1.00 94.56 118 ALA A N 1
ATOM 979 C CA . ALA A 1 118 ? -16.849 6.367 8.071 1.00 94.56 118 ALA A CA 1
ATOM 980 C C . ALA A 1 118 ? -17.147 6.036 6.600 1.00 94.56 118 ALA A C 1
ATOM 982 O O . ALA A 1 118 ? -16.242 6.013 5.769 1.00 94.56 118 ALA A O 1
ATOM 983 N N . GLU A 1 119 ? -18.423 5.862 6.250 1.00 95.81 119 GLU A N 1
ATOM 984 C CA . GLU A 1 119 ? -18.861 5.567 4.887 1.00 95.81 119 GLU A CA 1
ATOM 985 C C . GLU A 1 119 ? -18.547 6.718 3.927 1.00 95.81 119 GLU A C 1
ATOM 987 O O . GLU A 1 119 ? -18.099 6.485 2.806 1.00 95.81 119 GLU A O 1
ATOM 992 N N . GLU A 1 120 ? -18.748 7.968 4.359 1.00 96.25 120 GLU A N 1
ATOM 993 C CA . GLU A 1 120 ? -18.418 9.135 3.533 1.00 96.25 120 GLU A CA 1
ATOM 994 C C . GLU A 1 120 ? -16.902 9.319 3.404 1.00 96.25 120 GLU A C 1
ATOM 996 O O . GLU A 1 120 ? -16.433 9.664 2.318 1.00 96.25 120 GLU A O 1
ATOM 1001 N N . PHE A 1 121 ? -16.134 9.016 4.459 1.00 96.50 121 PHE A N 1
ATOM 1002 C CA . PHE A 1 121 ? -14.671 8.994 4.398 1.00 96.50 121 PHE A CA 1
ATOM 1003 C C . PHE A 1 121 ? -14.164 8.035 3.314 1.00 96.50 121 PHE A C 1
ATOM 1005 O O . PHE A 1 121 ? -13.518 8.461 2.355 1.00 96.50 121 PHE A O 1
ATOM 1012 N N . VAL A 1 122 ? -14.542 6.758 3.416 1.00 96.31 122 VAL A N 1
ATOM 1013 C CA . VAL A 1 122 ? -14.130 5.698 2.483 1.00 96.31 122 VAL A CA 1
ATOM 1014 C C . VAL A 1 122 ? -14.587 5.997 1.055 1.00 96.31 122 VAL A C 1
ATOM 1016 O O . VAL A 1 122 ? -13.829 5.835 0.099 1.00 96.31 122 VAL A O 1
ATOM 1019 N N . LYS A 1 123 ? -15.819 6.483 0.886 1.00 94.88 123 LYS A N 1
ATOM 1020 C CA . LYS A 1 123 ? -16.379 6.841 -0.423 1.00 94.88 123 LYS A CA 1
ATOM 1021 C C . LYS A 1 123 ? -15.600 7.963 -1.104 1.00 94.88 123 LYS A C 1
ATOM 1023 O O . LYS A 1 123 ? -15.396 7.901 -2.315 1.00 94.88 123 LYS A O 1
ATOM 1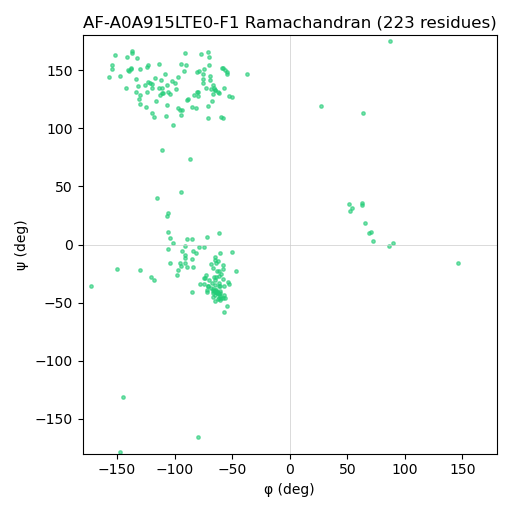028 N N . ILE A 1 124 ? -15.184 8.990 -0.366 1.00 94.25 124 ILE A N 1
ATOM 1029 C CA . ILE A 1 124 ? -14.378 10.084 -0.923 1.00 94.25 124 ILE A CA 1
ATOM 1030 C 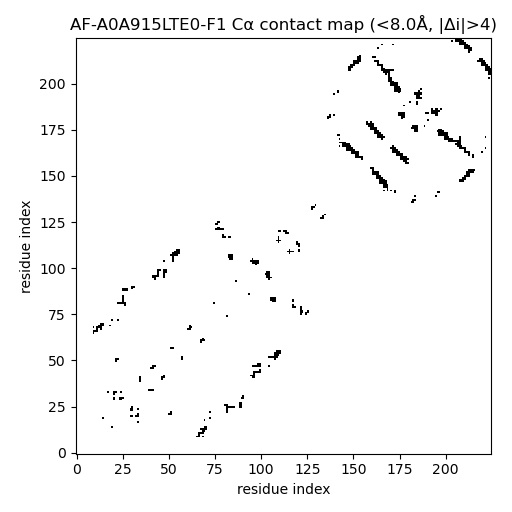C . ILE A 1 124 ? -12.956 9.605 -1.221 1.00 94.25 124 ILE A C 1
ATOM 1032 O O . ILE A 1 124 ? -12.451 9.906 -2.298 1.00 94.25 124 ILE A O 1
ATOM 1036 N N . HIS A 1 125 ? -12.349 8.803 -0.344 1.00 93.12 125 HIS A N 1
ATOM 1037 C CA . HIS A 1 125 ? -11.052 8.170 -0.607 1.00 93.12 125 HIS A CA 1
ATOM 1038 C C . HIS A 1 125 ? -11.061 7.330 -1.889 1.00 93.12 125 HIS A C 1
ATOM 1040 O O . HIS A 1 125 ? -10.179 7.483 -2.732 1.00 93.12 125 HIS A O 1
ATOM 1046 N N . ARG A 1 126 ? -12.093 6.504 -2.095 1.00 91.25 126 ARG A N 1
ATOM 1047 C CA . ARG A 1 126 ? -12.255 5.738 -3.337 1.00 91.25 126 ARG A CA 1
ATOM 1048 C C . ARG A 1 126 ? -12.397 6.648 -4.554 1.00 91.25 126 ARG A C 1
ATOM 1050 O O . ARG A 1 126 ? -11.709 6.445 -5.544 1.00 91.25 126 ARG A O 1
ATOM 1057 N N . LYS A 1 127 ? -13.228 7.690 -4.465 1.00 90.88 127 LYS A N 1
ATOM 1058 C CA . LYS A 1 127 ? -13.368 8.672 -5.551 1.00 90.88 127 LYS A CA 1
ATOM 1059 C C . LYS A 1 127 ? -12.065 9.398 -5.866 1.00 90.88 127 LYS A C 1
ATOM 1061 O 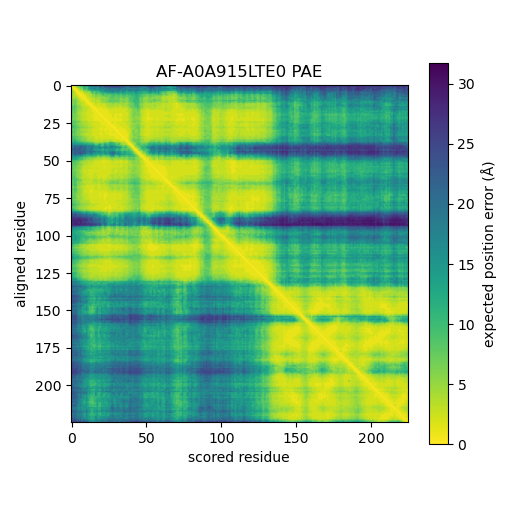O . LYS A 1 127 ? -11.837 9.720 -7.021 1.00 90.88 127 LYS A O 1
ATOM 1066 N N . ALA A 1 128 ? -11.236 9.682 -4.863 1.00 89.69 128 ALA A N 1
ATOM 1067 C CA . ALA A 1 128 ? -9.927 10.287 -5.075 1.00 89.69 128 ALA A CA 1
ATOM 1068 C C . ALA A 1 128 ? -8.994 9.327 -5.828 1.00 89.69 128 ALA A C 1
ATOM 1070 O O . ALA A 1 128 ? -8.336 9.749 -6.777 1.00 89.69 128 ALA A O 1
ATOM 1071 N N . LEU A 1 129 ? -9.008 8.038 -5.471 1.00 86.00 129 LEU A N 1
ATOM 1072 C CA . LEU A 1 129 ? -8.259 6.988 -6.167 1.00 86.00 129 LEU A CA 1
ATOM 1073 C C . LEU A 1 129 ? -8.749 6.758 -7.609 1.00 86.00 129 LEU A C 1
ATOM 1075 O O . LEU A 1 129 ? -7.965 6.405 -8.478 1.00 86.00 129 LEU A O 1
ATOM 1079 N N . GLU A 1 130 ? -10.036 6.978 -7.870 1.00 85.12 130 GLU A N 1
ATOM 1080 C CA . GLU A 1 130 ? -10.649 6.875 -9.204 1.00 85.12 130 GLU A CA 1
ATOM 1081 C C . GLU A 1 130 ? -10.639 8.206 -9.979 1.00 85.12 130 GLU A C 1
ATOM 1083 O O . GLU A 1 130 ? -11.137 8.275 -11.103 1.00 85.12 130 GLU A O 1
ATOM 1088 N N . SER A 1 131 ? -10.122 9.283 -9.380 1.00 86.38 131 SER A N 1
ATOM 1089 C CA . SER A 1 131 ? -10.095 10.603 -10.010 1.00 86.38 131 SER A CA 1
ATOM 1090 C C . SER A 1 131 ? -8.993 10.706 -11.061 1.00 86.38 131 SER A C 1
ATOM 1092 O O . SER A 1 131 ? -8.020 9.952 -11.046 1.00 86.38 131 SER A O 1
ATOM 1094 N N . ASP A 1 132 ? -9.079 11.728 -11.913 1.00 78.69 132 ASP A N 1
ATOM 1095 C CA . ASP A 1 132 ? -8.049 12.032 -12.916 1.00 78.69 132 ASP A CA 1
ATOM 1096 C C . ASP A 1 132 ? -6.652 12.282 -12.305 1.00 78.69 132 ASP A C 1
ATOM 1098 O O . ASP A 1 132 ? -5.645 12.194 -13.004 1.00 78.69 132 ASP A O 1
ATOM 1102 N N . LEU A 1 133 ? -6.563 12.565 -10.996 1.00 77.88 133 LEU A N 1
ATOM 1103 C CA . LEU A 1 133 ? -5.288 12.705 -10.283 1.00 77.88 133 LEU A CA 1
ATOM 1104 C C . LEU A 1 133 ? -4.575 11.360 -10.066 1.00 77.88 133 LEU A C 1
ATOM 1106 O O . LEU A 1 133 ? -3.352 11.333 -9.958 1.00 77.88 133 LEU A O 1
ATOM 1110 N N . ALA A 1 134 ? -5.323 10.258 -10.018 1.00 76.06 134 ALA A N 1
ATOM 1111 C CA . ALA A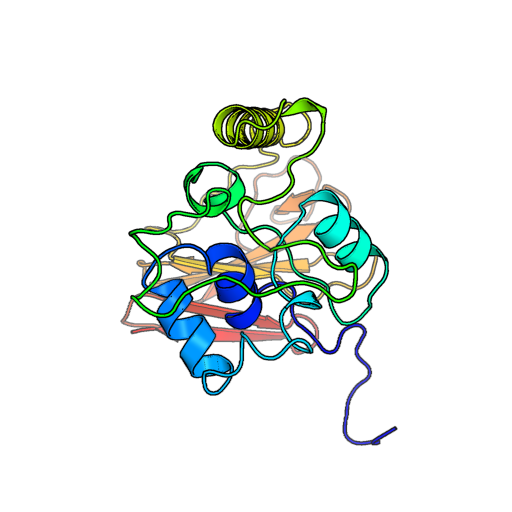 1 134 ? -4.836 8.896 -9.809 1.00 76.06 134 ALA A CA 1
ATOM 1112 C C . ALA A 1 134 ? -5.086 8.024 -11.055 1.00 76.06 134 ALA A C 1
ATOM 1114 O O . ALA A 1 134 ? -5.461 6.855 -10.978 1.00 76.06 134 ALA A O 1
ATOM 1115 N N . GLN A 1 135 ? -4.880 8.608 -12.237 1.00 76.38 135 GLN A N 1
ATOM 1116 C CA . GLN A 1 135 ? -5.086 7.921 -13.505 1.00 76.38 135 GLN A CA 1
ATOM 1117 C C . GLN A 1 135 ? -4.078 6.780 -13.699 1.00 76.38 135 GLN A C 1
ATOM 1119 O O . GLN A 1 135 ? -2.870 6.942 -13.501 1.00 76.38 135 GLN A O 1
ATOM 1124 N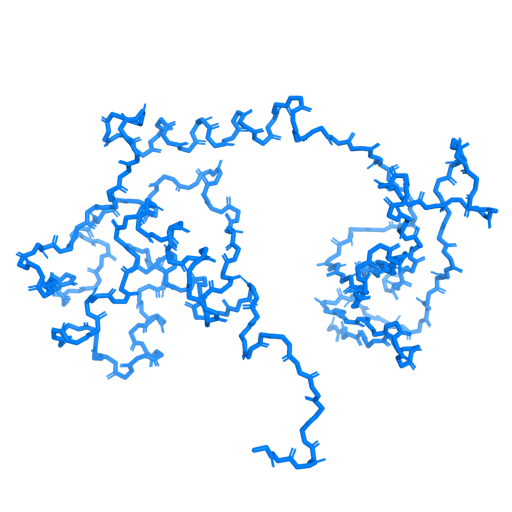 N . VAL A 1 136 ? -4.569 5.638 -14.188 1.00 81.31 136 VAL A N 1
ATOM 1125 C CA . VAL A 1 136 ? -3.713 4.567 -14.709 1.00 81.31 136 VAL A CA 1
ATOM 1126 C C . VAL A 1 136 ? -2.854 5.137 -15.835 1.00 81.31 136 VAL A C 1
ATOM 1128 O O . VAL A 1 136 ? -3.347 5.431 -16.923 1.00 81.31 136 VAL A O 1
ATOM 1131 N N . ARG A 1 137 ? -1.555 5.295 -15.569 1.00 82.75 137 ARG A N 1
ATOM 1132 C CA . ARG A 1 137 ? -0.594 5.808 -16.553 1.00 82.75 137 ARG A CA 1
ATOM 1133 C C . ARG A 1 137 ? -0.301 4.812 -17.662 1.00 82.75 137 ARG A C 1
ATOM 1135 O O . ARG A 1 137 ? -0.122 5.208 -18.809 1.00 82.75 137 ARG A O 1
ATOM 1142 N N . GLN A 1 138 ? -0.202 3.534 -17.315 1.00 88.94 138 GLN A N 1
ATOM 1143 C CA . GLN A 1 138 ? 0.215 2.496 -18.243 1.00 88.94 138 GLN A CA 1
ATOM 1144 C C . GLN A 1 138 ? -0.293 1.133 -17.780 1.00 88.94 138 GLN A C 1
ATOM 1146 O O . GLN A 1 138 ? -0.312 0.841 -16.586 1.00 88.94 138 GLN A O 1
ATOM 1151 N N . VAL A 1 139 ? -0.662 0.296 -18.746 1.00 89.62 139 VAL A N 1
ATOM 1152 C CA . VAL A 1 139 ? -0.930 -1.129 -18.546 1.00 89.62 139 VAL A CA 1
ATOM 1153 C C . VAL A 1 139 ? 0.159 -1.898 -19.279 1.00 89.62 139 VAL A C 1
ATOM 1155 O O . VAL A 1 139 ? 0.421 -1.624 -20.452 1.00 89.62 139 VAL A O 1
ATOM 1158 N N . ILE A 1 140 ? 0.803 -2.832 -18.585 1.00 92.50 140 ILE A N 1
ATOM 1159 C CA . ILE A 1 140 ? 1.883 -3.655 -19.132 1.00 92.50 140 ILE A CA 1
ATOM 1160 C C . ILE A 1 140 ? 1.458 -5.121 -19.127 1.00 92.50 140 ILE A C 1
ATOM 1162 O O . ILE A 1 140 ? 0.784 -5.577 -18.205 1.00 92.50 140 ILE A O 1
ATOM 1166 N N . TYR A 1 141 ? 1.863 -5.850 -20.160 1.00 91.62 141 TYR A N 1
ATOM 1167 C CA . TYR A 1 141 ? 1.611 -7.281 -20.304 1.00 91.62 141 TYR A CA 1
ATOM 1168 C C . TYR A 1 141 ? 2.954 -8.000 -20.374 1.00 91.62 141 TYR A C 1
ATOM 1170 O O . TYR A 1 141 ? 3.870 -7.523 -21.043 1.00 91.62 141 TYR A O 1
ATOM 1178 N N . GLY A 1 142 ? 3.084 -9.137 -19.691 1.00 89.75 142 GLY A N 1
ATOM 1179 C CA . GLY A 1 142 ? 4.335 -9.901 -19.709 1.00 89.75 142 GLY A CA 1
ATOM 1180 C C . GLY A 1 142 ? 4.266 -11.258 -19.025 1.00 89.75 142 GLY A C 1
ATOM 1181 O O . GLY A 1 142 ? 4.876 -12.200 -19.515 1.00 89.75 142 GLY A O 1
ATOM 1182 N N . HIS A 1 143 ? 3.500 -11.377 -17.942 1.00 96.00 143 HIS A N 1
ATOM 1183 C CA . HIS A 1 143 ? 3.292 -12.658 -17.269 1.00 96.00 143 HIS A CA 1
ATOM 1184 C C . HIS A 1 143 ? 2.238 -13.522 -17.965 1.00 96.00 143 HIS A C 1
ATOM 1186 O O . HIS A 1 143 ? 1.287 -13.005 -18.557 1.00 96.00 143 HIS A O 1
ATOM 1192 N N . GLY A 1 144 ? 2.420 -14.840 -17.877 1.00 95.06 144 GLY A N 1
ATOM 1193 C CA . GLY A 1 144 ? 1.480 -15.849 -18.367 1.00 95.06 144 GLY A CA 1
ATOM 1194 C C . GLY A 1 144 ? 0.370 -16.193 -17.372 1.00 95.06 144 GLY A C 1
ATOM 1195 O O . GLY A 1 144 ? -0.608 -16.829 -17.758 1.00 95.06 144 GLY A O 1
ATOM 1196 N N . ASP A 1 145 ? 0.511 -15.765 -16.116 1.00 96.12 145 ASP A N 1
ATOM 1197 C CA . ASP A 1 145 ? -0.449 -15.996 -15.035 1.00 96.12 145 ASP A CA 1
ATOM 1198 C C . ASP A 1 145 ? -0.470 -14.809 -14.046 1.00 96.12 145 ASP A C 1
ATOM 1200 O O . ASP A 1 145 ? 0.232 -13.807 -14.223 1.00 96.12 145 ASP A O 1
ATOM 1204 N N . VAL A 1 146 ? -1.281 -14.908 -12.992 1.00 94.69 146 VAL A N 1
ATOM 1205 C CA . VAL A 1 146 ? -1.485 -13.884 -11.962 1.00 94.69 146 VAL A CA 1
ATOM 1206 C C . VAL A 1 146 ? -0.157 -13.421 -11.361 1.00 94.69 146 VAL A C 1
ATOM 1208 O O . VAL A 1 146 ? 0.640 -14.225 -10.878 1.00 94.69 146 VAL A O 1
ATOM 1211 N N . VAL A 1 147 ? 0.055 -12.103 -11.345 1.00 96.50 147 VAL A N 1
ATOM 1212 C CA . VAL A 1 147 ? 1.162 -11.470 -10.617 1.00 96.50 147 VAL A CA 1
ATOM 1213 C C . VAL A 1 147 ? 0.873 -11.561 -9.122 1.00 96.50 147 VAL A C 1
ATOM 1215 O O . VAL A 1 147 ? -0.135 -11.044 -8.645 1.00 96.50 147 VAL A O 1
ATOM 1218 N N . THR A 1 148 ? 1.752 -12.229 -8.389 1.00 95.56 148 THR A N 1
ATOM 1219 C CA . THR A 1 148 ? 1.595 -12.535 -6.963 1.00 95.56 148 THR A CA 1
ATOM 1220 C C . THR A 1 148 ? 2.343 -11.556 -6.070 1.00 95.56 148 THR A C 1
ATOM 1222 O O . THR A 1 148 ? 1.951 -11.346 -4.924 1.00 95.56 148 THR A O 1
ATOM 1225 N N . CYS A 1 149 ? 3.409 -10.936 -6.576 1.00 93.88 149 CYS A N 1
ATOM 1226 C CA . CYS A 1 149 ? 4.198 -9.961 -5.834 1.00 93.88 149 CYS A CA 1
ATOM 1227 C C . CYS A 1 149 ? 4.913 -8.970 -6.763 1.00 93.88 149 CYS A C 1
ATOM 1229 O O . CYS A 1 149 ? 5.200 -9.256 -7.926 1.00 93.88 149 CYS A O 1
ATOM 1231 N N . LEU A 1 150 ? 5.195 -7.781 -6.231 1.00 95.94 150 LEU A N 1
ATOM 1232 C CA . LEU A 1 150 ? 5.897 -6.690 -6.905 1.00 95.94 150 LEU A CA 1
ATOM 1233 C C . LEU A 1 150 ? 6.965 -6.134 -5.960 1.00 95.94 150 LEU A C 1
ATOM 1235 O O . LEU A 1 150 ? 6.728 -6.021 -4.760 1.00 95.94 150 LEU A O 1
ATOM 1239 N N . ALA A 1 151 ? 8.117 -5.755 -6.501 1.00 94.19 151 ALA A N 1
ATOM 1240 C CA . ALA A 1 151 ? 9.141 -5.007 -5.783 1.00 94.19 151 ALA A CA 1
ATOM 1241 C C . ALA A 1 151 ? 9.705 -3.914 -6.681 1.00 94.19 151 ALA A C 1
ATOM 1243 O O . ALA A 1 151 ? 9.752 -4.053 -7.901 1.00 94.19 151 ALA A O 1
ATOM 1244 N N . ARG A 1 152 ? 10.154 -2.822 -6.075 1.00 92.44 152 ARG A N 1
ATOM 1245 C CA . ARG A 1 152 ? 10.829 -1.731 -6.772 1.00 92.44 152 ARG A CA 1
ATOM 1246 C C . ARG A 1 152 ? 12.206 -1.545 -6.157 1.00 92.44 152 ARG A C 1
ATOM 1248 O O . ARG A 1 152 ? 12.343 -1.635 -4.941 1.00 92.44 152 ARG A O 1
ATOM 1255 N N . SER A 1 153 ? 13.202 -1.304 -6.999 1.00 91.69 153 SER A N 1
ATOM 1256 C CA . SER A 1 153 ? 14.571 -1.081 -6.562 1.00 91.69 153 SER A CA 1
ATOM 1257 C C . SER A 1 153 ? 14.704 0.250 -5.845 1.00 91.69 153 SER A C 1
ATOM 1259 O O . SER A 1 153 ? 13.903 1.175 -6.040 1.00 91.69 153 SER A O 1
ATOM 1261 N N . GLU A 1 154 ? 15.783 0.380 -5.082 1.00 86.31 154 GLU A N 1
ATOM 1262 C CA . GLU A 1 154 ? 16.177 1.661 -4.524 1.00 86.31 154 GLU A CA 1
ATOM 1263 C C . GLU A 1 154 ? 16.311 2.692 -5.657 1.00 86.31 154 GLU A C 1
ATOM 1265 O O . GLU A 1 154 ? 16.617 2.367 -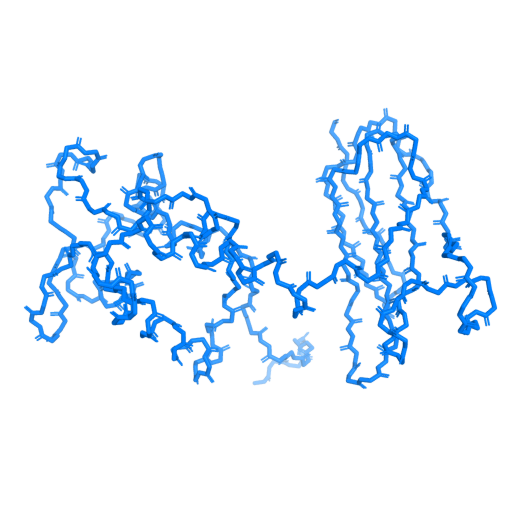6.809 1.00 86.31 154 GLU A O 1
ATOM 1270 N N . THR A 1 155 ? 15.990 3.945 -5.349 1.00 74.88 155 THR A N 1
ATOM 1271 C CA . THR A 1 155 ? 16.026 5.052 -6.305 1.00 74.88 155 THR A CA 1
ATOM 1272 C C . THR A 1 155 ? 16.793 6.203 -5.673 1.00 74.88 155 THR A C 1
ATOM 1274 O O . THR A 1 155 ? 16.431 6.664 -4.591 1.00 74.88 155 THR A O 1
ATOM 1277 N N . THR A 1 156 ? 17.824 6.702 -6.349 1.00 71.12 156 THR A N 1
ATOM 1278 C CA . THR A 1 156 ? 18.378 8.030 -6.062 1.00 71.12 156 THR A CA 1
ATOM 1279 C C . THR A 1 156 ? 17.484 9.095 -6.696 1.00 71.12 156 THR A C 1
ATOM 1281 O O . THR A 1 156 ? 16.822 8.844 -7.703 1.00 71.12 156 THR A O 1
ATOM 1284 N N . LEU A 1 157 ? 17.407 10.286 -6.094 1.00 71.31 157 LEU A N 1
ATOM 1285 C CA . LEU A 1 157 ? 16.559 11.369 -6.605 1.00 71.31 157 LEU A CA 1
ATOM 1286 C C . LEU A 1 157 ? 16.826 11.593 -8.105 1.00 71.31 157 LEU A C 1
ATOM 1288 O O . LEU A 1 157 ? 17.970 11.788 -8.507 1.00 71.31 157 LEU A O 1
ATOM 1292 N N . PHE A 1 158 ? 15.757 11.563 -8.909 1.00 69.38 158 PHE A N 1
ATOM 1293 C CA . PHE A 1 158 ? 15.769 11.728 -10.373 1.00 69.38 158 PHE A CA 1
ATOM 1294 C C . PHE A 1 158 ? 16.407 10.592 -11.198 1.00 69.38 158 PHE A C 1
ATOM 1296 O O . PHE A 1 158 ? 16.575 10.760 -12.404 1.00 69.38 158 PHE A O 1
ATOM 1303 N N . ALA A 1 159 ? 16.726 9.441 -10.599 1.00 84.69 159 ALA A N 1
ATOM 1304 C CA . ALA A 1 159 ? 17.254 8.285 -11.325 1.00 84.69 159 ALA A CA 1
ATOM 1305 C C . ALA A 1 159 ? 16.171 7.255 -11.672 1.00 84.69 159 ALA A C 1
ATOM 1307 O O . ALA A 1 159 ? 15.258 6.993 -10.885 1.00 84.69 159 ALA A O 1
ATOM 1308 N N . ASP A 1 160 ? 16.308 6.636 -12.844 1.00 89.31 160 ASP A N 1
ATOM 1309 C CA . ASP A 1 160 ? 15.482 5.501 -13.255 1.00 89.31 160 ASP A CA 1
ATOM 1310 C C . ASP A 1 160 ? 15.608 4.340 -12.254 1.00 89.31 160 ASP A C 1
ATOM 1312 O O . ASP A 1 160 ? 16.613 4.189 -11.557 1.00 89.31 160 ASP A O 1
ATOM 1316 N N . SER A 1 161 ? 14.559 3.526 -12.159 1.00 92.44 161 SER A N 1
ATOM 1317 C CA . SER A 1 161 ? 14.484 2.426 -11.192 1.00 92.44 161 SER A CA 1
ATOM 1318 C C . SER A 1 161 ? 14.021 1.141 -11.856 1.00 92.44 161 SER A C 1
ATOM 1320 O O . SER A 1 161 ? 13.416 1.168 -12.927 1.00 92.44 161 SER A O 1
ATOM 1322 N N . TYR A 1 162 ? 14.282 0.007 -11.219 1.00 94.00 162 TYR A N 1
ATOM 1323 C CA . TYR A 1 162 ? 13.793 -1.281 -11.683 1.00 94.00 162 TYR A CA 1
ATOM 1324 C C . TYR A 1 162 ? 12.563 -1.696 -10.896 1.00 94.00 162 TYR A C 1
ATOM 1326 O O . TYR A 1 162 ? 12.503 -1.537 -9.680 1.00 94.00 162 TYR A O 1
ATOM 1334 N N . ILE A 1 163 ? 11.584 -2.252 -11.595 1.00 95.44 163 ILE A N 1
ATOM 1335 C CA . ILE A 1 163 ? 10.448 -2.931 -10.983 1.00 95.44 163 ILE A CA 1
ATOM 1336 C C . ILE A 1 163 ? 10.595 -4.412 -11.301 1.00 95.44 163 ILE A C 1
ATOM 1338 O O . ILE A 1 163 ? 10.831 -4.783 -12.445 1.00 95.44 163 ILE A O 1
ATOM 1342 N N . ALA A 1 164 ? 10.477 -5.258 -10.292 1.00 96.81 164 ALA A N 1
ATOM 1343 C CA . ALA A 1 164 ? 10.406 -6.698 -10.430 1.00 96.81 164 ALA A CA 1
ATOM 1344 C C . ALA A 1 164 ? 8.963 -7.139 -10.170 1.00 96.81 164 ALA A C 1
ATOM 1346 O O . ALA A 1 164 ? 8.331 -6.650 -9.233 1.00 96.81 164 ALA A O 1
ATOM 1347 N N . SER A 1 165 ? 8.448 -8.062 -10.975 1.00 97.50 165 SER A N 1
ATOM 1348 C CA . SER A 1 165 ? 7.152 -8.711 -10.772 1.00 97.50 165 SER A CA 1
ATOM 1349 C C . SER A 1 165 ? 7.326 -10.222 -10.733 1.00 97.50 165 SER A C 1
ATOM 1351 O O . SER A 1 165 ? 8.004 -10.785 -11.585 1.00 97.50 165 SER A O 1
ATOM 1353 N N . GLY A 1 166 ? 6.752 -10.875 -9.726 1.00 97.44 166 GLY A N 1
ATOM 1354 C CA . GLY A 1 166 ? 6.724 -12.327 -9.580 1.00 97.44 166 GLY A CA 1
ATOM 1355 C C . GLY A 1 166 ? 5.320 -12.848 -9.849 1.00 97.44 166 GLY A C 1
ATOM 1356 O O . GLY A 1 166 ? 4.343 -12.157 -9.554 1.00 97.44 166 GLY A O 1
ATOM 1357 N N . SER A 1 167 ? 5.209 -14.042 -10.424 1.00 97.94 167 SER A N 1
ATOM 1358 C CA . SER A 1 167 ? 3.921 -14.603 -10.842 1.00 97.94 167 SER A CA 1
ATOM 1359 C C . SER A 1 167 ? 3.768 -16.086 -10.498 1.00 97.94 167 SER A C 1
ATOM 1361 O O . SER A 1 167 ? 4.730 -1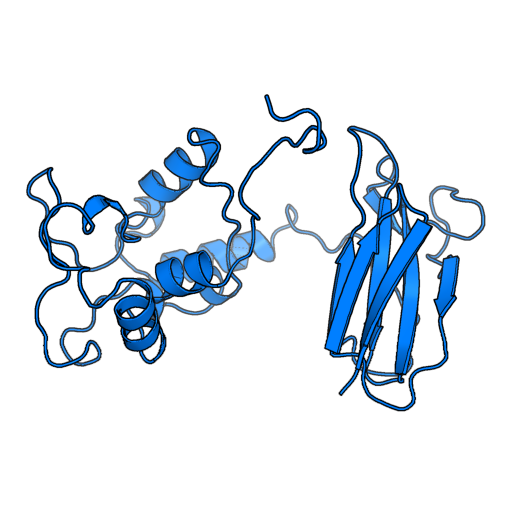6.799 -10.189 1.00 97.94 167 SER A O 1
ATOM 1363 N N . ALA A 1 168 ? 2.519 -16.547 -10.561 1.00 97.19 168 ALA A N 1
ATOM 1364 C CA . ALA A 1 168 ? 2.151 -17.956 -10.531 1.00 97.19 168 ALA A CA 1
ATOM 1365 C C . ALA A 1 168 ? 2.676 -18.756 -11.738 1.00 97.19 168 ALA A C 1
ATOM 1367 O O . ALA A 1 168 ? 2.799 -19.974 -11.645 1.00 97.19 168 ALA A O 1
ATOM 1368 N N . ASP A 1 169 ? 3.103 -18.085 -12.812 1.00 96.94 169 ASP A N 1
ATOM 1369 C CA . ASP A 1 169 ? 3.785 -18.713 -13.953 1.00 96.94 169 ASP A CA 1
ATOM 1370 C C . ASP A 1 169 ? 5.233 -19.167 -13.653 1.00 96.94 169 ASP A C 1
ATOM 1372 O O . ASP A 1 169 ? 5.938 -19.615 -14.558 1.00 96.94 169 ASP A O 1
ATOM 1376 N N . CYS A 1 170 ? 5.670 -19.073 -12.389 1.00 97.00 170 CYS A N 1
ATOM 1377 C CA . CYS A 1 170 ? 7.008 -19.428 -11.902 1.00 97.00 170 CYS A CA 1
ATOM 1378 C C . CYS A 1 170 ? 8.143 -18.547 -12.462 1.00 97.00 170 CYS A C 1
ATOM 1380 O O . CYS A 1 170 ? 9.320 -18.917 -12.397 1.00 97.00 170 CYS A O 1
ATOM 1382 N N . THR A 1 171 ? 7.818 -17.364 -12.992 1.00 97.38 171 THR A N 1
ATOM 1383 C CA . THR A 1 171 ? 8.801 -16.408 -13.513 1.00 97.38 171 THR A CA 1
ATOM 1384 C C . THR A 1 171 ? 8.861 -15.125 -12.692 1.00 97.38 171 THR A C 1
ATOM 1386 O O . THR A 1 171 ? 7.902 -14.718 -12.028 1.00 97.38 171 THR A O 1
ATOM 1389 N N . VAL A 1 172 ? 10.019 -14.466 -12.759 1.00 97.62 172 VAL A N 1
ATOM 1390 C CA . VAL A 1 172 ? 10.197 -13.089 -12.291 1.00 97.62 172 VAL A CA 1
ATOM 1391 C C . VAL A 1 172 ? 10.544 -12.217 -13.488 1.00 97.62 172 VAL A C 1
ATOM 1393 O O . VAL A 1 172 ? 11.526 -12.474 -14.178 1.00 97.62 172 VAL A O 1
ATOM 1396 N N . VAL A 1 173 ? 9.768 -11.171 -13.738 1.00 97.62 173 VAL A N 1
ATOM 1397 C CA . VAL A 1 173 ? 9.996 -10.242 -14.846 1.00 97.62 173 VAL A CA 1
ATOM 1398 C C . VAL A 1 173 ? 10.555 -8.930 -14.307 1.00 97.62 173 VAL A C 1
ATOM 1400 O O . VAL A 1 173 ? 10.034 -8.364 -13.348 1.00 97.62 173 VAL A O 1
ATOM 1403 N N . LEU A 1 174 ? 11.636 -8.451 -14.921 1.00 96.50 174 LEU A N 1
ATOM 1404 C CA . LEU A 1 174 ? 12.247 -7.161 -14.622 1.00 96.50 174 LEU A CA 1
ATOM 1405 C C . LEU A 1 174 ? 11.814 -6.113 -15.633 1.00 96.50 174 LEU A C 1
ATOM 1407 O O . LEU A 1 174 ? 11.903 -6.312 -16.843 1.00 96.50 174 LEU A O 1
ATOM 1411 N N . TRP A 1 175 ? 11.439 -4.953 -15.121 1.00 95.81 175 TRP A N 1
ATOM 1412 C CA . TRP A 1 175 ? 10.961 -3.808 -15.869 1.00 95.81 175 TRP A CA 1
ATOM 1413 C C . TRP A 1 175 ? 11.825 -2.595 -15.561 1.00 95.81 175 TRP A C 1
ATOM 1415 O O . TRP A 1 175 ? 12.205 -2.362 -14.414 1.00 95.81 175 TRP A O 1
ATOM 1425 N N . HIS A 1 176 ? 12.117 -1.803 -16.585 1.00 94.00 176 HIS A N 1
ATOM 1426 C CA . HIS A 1 176 ? 12.829 -0.543 -16.424 1.00 94.00 176 HIS A CA 1
ATOM 1427 C C . HIS A 1 176 ? 11.814 0.595 -16.301 1.00 94.00 176 HIS A C 1
ATOM 1429 O O . HIS A 1 176 ? 11.116 0.899 -17.265 1.00 94.00 176 HIS A O 1
ATOM 1435 N N . PHE A 1 177 ? 11.708 1.208 -15.127 1.00 92.94 177 PHE A N 1
ATOM 1436 C CA . PHE A 1 177 ? 10.824 2.340 -14.875 1.00 92.94 177 PHE A CA 1
ATOM 1437 C C . PHE A 1 177 ? 11.594 3.649 -15.030 1.00 92.94 177 PHE A C 1
ATOM 1439 O O . PHE A 1 177 ? 12.502 3.938 -14.245 1.00 92.94 177 PHE A O 1
ATOM 1446 N N . SER A 1 178 ? 11.205 4.454 -16.019 1.00 90.00 178 SER A N 1
ATOM 1447 C CA . SER A 1 178 ? 11.840 5.745 -16.256 1.00 90.00 178 SER A CA 1
ATOM 1448 C C . SER A 1 178 ? 11.164 6.852 -15.455 1.00 90.00 178 SER A C 1
ATOM 1450 O O . SER A 1 178 ? 9.965 7.088 -15.618 1.00 90.00 178 SER A O 1
ATOM 1452 N N . GLN A 1 179 ? 11.927 7.583 -14.636 1.00 87.06 179 GLN A N 1
ATOM 1453 C CA . GLN A 1 179 ? 11.385 8.710 -13.860 1.00 87.06 179 GLN A CA 1
ATOM 1454 C C . GLN A 1 179 ? 11.017 9.898 -14.747 1.00 87.06 179 GLN A C 1
ATOM 1456 O O . GLN A 1 179 ? 10.076 10.627 -14.444 1.00 87.06 179 GLN A O 1
ATOM 1461 N N . ASN A 1 180 ? 11.727 10.073 -15.864 1.00 84.75 180 ASN A N 1
ATOM 1462 C CA . ASN A 1 180 ? 11.497 11.180 -16.792 1.00 84.75 180 ASN A CA 1
ATOM 1463 C C . ASN A 1 180 ? 10.106 11.111 -17.433 1.00 84.75 180 ASN A C 1
ATOM 1465 O O . ASN A 1 180 ? 9.446 12.132 -17.612 1.00 84.75 180 ASN A O 1
ATOM 1469 N N . THR A 1 181 ? 9.656 9.903 -17.780 1.00 86.19 181 THR A N 1
ATOM 1470 C CA . THR A 1 181 ? 8.328 9.676 -18.373 1.00 86.19 181 THR A CA 1
ATOM 1471 C C . THR A 1 181 ? 7.289 9.260 -17.332 1.00 86.19 181 THR A C 1
ATOM 1473 O O . THR A 1 181 ? 6.087 9.436 -17.541 1.00 86.19 181 THR A O 1
ATOM 1476 N N . GLY A 1 182 ? 7.733 8.721 -16.194 1.00 87.00 182 GLY A N 1
ATOM 1477 C CA . GLY A 1 182 ? 6.876 8.086 -15.198 1.00 87.00 182 GLY A CA 1
ATOM 1478 C C . GLY A 1 182 ? 6.167 6.849 -15.753 1.00 87.00 182 GLY A C 1
ATOM 1479 O O . GLY A 1 182 ? 4.994 6.640 -15.449 1.00 87.00 182 GLY A O 1
ATOM 1480 N N . THR A 1 183 ? 6.839 6.085 -16.621 1.00 90.81 183 THR A N 1
ATOM 1481 C CA . THR A 1 183 ? 6.308 4.873 -17.269 1.00 90.81 183 THR A CA 1
ATOM 1482 C C . THR A 1 183 ? 7.383 3.790 -17.389 1.00 90.81 183 THR A C 1
ATOM 1484 O O . THR A 1 183 ? 8.582 4.072 -17.303 1.00 90.81 183 THR A O 1
ATOM 1487 N N . ILE A 1 184 ? 6.958 2.541 -17.588 1.00 93.81 184 ILE A N 1
ATOM 1488 C CA . ILE A 1 184 ? 7.838 1.443 -17.985 1.00 93.81 184 ILE A CA 1
ATOM 1489 C C . ILE A 1 184 ? 8.334 1.704 -19.401 1.00 93.81 184 ILE A C 1
ATOM 1491 O O . ILE A 1 184 ? 7.547 1.879 -20.335 1.00 93.81 184 ILE A O 1
ATOM 1495 N N . ALA A 1 185 ? 9.653 1.731 -19.526 1.00 92.31 185 ALA A N 1
ATOM 1496 C CA . ALA A 1 185 ? 10.352 2.014 -20.756 1.00 92.31 185 ALA A CA 1
ATOM 1497 C C . ALA A 1 185 ? 10.291 0.832 -21.737 1.00 92.31 185 ALA A C 1
ATOM 1499 O O . ALA A 1 185 ? 10.216 -0.334 -21.339 1.00 92.31 185 ALA A O 1
ATOM 1500 N N . GLY A 1 186 ? 10.347 1.158 -23.026 1.00 89.94 186 GLY A N 1
ATOM 1501 C CA . GLY A 1 186 ? 10.517 0.186 -24.099 1.00 89.94 186 GLY A CA 1
ATOM 1502 C C . GLY A 1 186 ? 11.969 -0.254 -24.281 1.00 89.94 186 GLY A C 1
ATOM 1503 O O . GLY A 1 186 ? 12.844 -0.015 -23.441 1.00 89.94 186 GLY A O 1
ATOM 1504 N N . GLU A 1 187 ? 12.230 -0.898 -25.413 1.00 87.62 187 GLU A N 1
ATOM 1505 C CA . GLU A 1 187 ? 13.540 -1.448 -25.763 1.00 87.62 187 GLU A CA 1
ATOM 1506 C C . GLU A 1 187 ? 14.639 -0.373 -25.758 1.00 87.62 187 GLU A C 1
ATOM 1508 O O . GLU A 1 187 ? 15.698 -0.583 -25.156 1.00 87.62 187 GLU A O 1
ATOM 1513 N N . PHE A 1 188 ? 14.352 0.804 -26.328 1.00 84.62 188 PHE A N 1
ATOM 1514 C CA . PHE A 1 188 ? 15.318 1.889 -26.517 1.00 84.62 188 PHE A CA 1
ATOM 1515 C C . PHE A 1 188 ? 15.117 3.061 -25.551 1.00 84.62 188 PHE A C 1
ATOM 1517 O O . PHE A 1 188 ? 15.722 4.117 -25.735 1.00 84.62 188 PHE A O 1
ATOM 1524 N N . ASN A 1 189 ? 14.277 2.900 -24.522 1.00 82.31 189 ASN A N 1
ATOM 1525 C CA . ASN A 1 189 ? 13.930 3.953 -23.562 1.00 82.31 189 ASN A CA 1
ATOM 1526 C C . ASN A 1 189 ? 13.408 5.248 -24.216 1.00 82.31 189 ASN A C 1
ATOM 1528 O O . ASN A 1 189 ? 13.605 6.341 -23.680 1.00 82.31 189 ASN A O 1
ATOM 1532 N N . SER A 1 190 ? 12.732 5.136 -25.363 1.00 82.12 190 SER A N 1
ATOM 1533 C CA . SER A 1 190 ? 12.165 6.293 -26.061 1.00 82.12 190 SER A CA 1
ATOM 1534 C C . SER A 1 190 ? 10.718 6.556 -25.644 1.00 82.12 190 SER A C 1
ATOM 1536 O O . SER A 1 190 ? 9.961 5.647 -25.300 1.00 82.12 190 SER A O 1
ATOM 1538 N N . VAL A 1 191 ? 10.317 7.828 -25.673 1.00 79.50 191 VAL A N 1
ATOM 1539 C CA . VAL A 1 191 ? 8.953 8.239 -25.313 1.00 79.50 191 VAL A CA 1
ATOM 1540 C C . VAL A 1 191 ? 7.958 7.695 -26.341 1.00 79.50 191 VAL A C 1
ATOM 1542 O O . VAL A 1 191 ? 8.126 7.911 -27.538 1.00 79.50 191 VAL A O 1
ATOM 1545 N N . GLY A 1 192 ? 6.899 7.034 -25.869 1.00 79.19 192 GLY A N 1
ATOM 1546 C CA . GLY A 1 192 ? 5.829 6.496 -26.716 1.00 79.19 192 GLY A CA 1
ATOM 1547 C C . GLY A 1 192 ? 6.058 5.066 -27.214 1.00 79.19 192 GLY A C 1
ATOM 1548 O O . GLY A 1 192 ? 5.207 4.542 -27.930 1.00 79.19 192 GLY A O 1
ATOM 1549 N N . GLU A 1 193 ? 7.163 4.423 -26.830 1.00 85.88 193 GLU A N 1
ATOM 1550 C CA . GLU A 1 193 ? 7.357 2.993 -27.074 1.00 85.88 193 GLU A CA 1
ATOM 1551 C C . GLU A 1 193 ? 6.435 2.137 -26.204 1.00 85.88 193 GLU A C 1
ATOM 1553 O O . GLU A 1 193 ? 6.016 2.524 -25.109 1.00 85.88 193 GLU A O 1
ATOM 1558 N N . LEU A 1 194 ? 6.141 0.935 -26.700 1.00 87.44 194 LEU A N 1
ATOM 1559 C CA . LEU A 1 194 ? 5.465 -0.069 -25.896 1.00 87.44 194 LEU A CA 1
ATOM 1560 C C . LEU A 1 194 ? 6.412 -0.573 -24.795 1.00 87.44 194 LEU A C 1
ATOM 1562 O O . LEU A 1 194 ? 7.604 -0.749 -25.053 1.00 87.44 194 LEU A O 1
ATOM 1566 N N . PRO A 1 195 ? 5.898 -0.818 -23.581 1.00 91.88 195 PRO A N 1
ATOM 1567 C CA . PRO A 1 195 ? 6.693 -1.340 -22.479 1.00 91.88 195 PRO A CA 1
ATOM 1568 C C . PRO A 1 195 ? 7.187 -2.748 -22.807 1.00 91.88 195 PRO A C 1
ATOM 1570 O O . PRO A 1 195 ? 6.403 -3.599 -23.230 1.00 91.88 195 PRO A O 1
ATOM 1573 N N . VAL A 1 196 ? 8.476 -3.002 -22.579 1.00 93.44 196 VAL A N 1
ATOM 1574 C CA . VAL A 1 196 ? 9.101 -4.308 -22.827 1.00 93.44 196 VAL A CA 1
ATOM 1575 C C . VAL A 1 196 ? 9.797 -4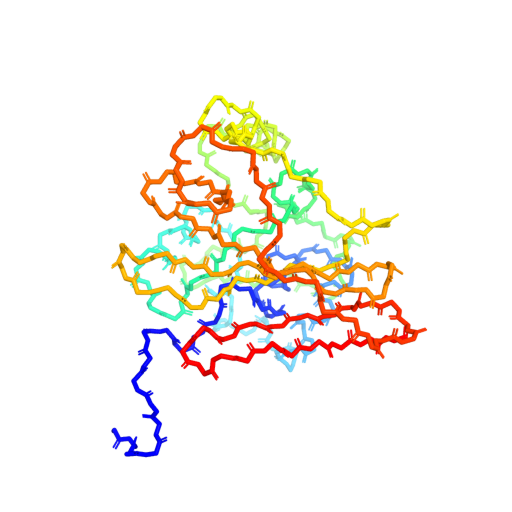.779 -21.549 1.00 93.44 196 VAL A C 1
ATOM 1577 O O . VAL A 1 196 ? 10.458 -3.976 -20.882 1.00 93.44 196 VAL A O 1
ATOM 1580 N N . PRO A 1 197 ? 9.670 -6.064 -21.175 1.00 94.94 197 PRO A N 1
ATOM 1581 C CA . PRO A 1 197 ? 10.441 -6.610 -20.068 1.00 94.94 197 PRO A CA 1
ATOM 1582 C C . PRO A 1 197 ? 11.938 -6.526 -20.378 1.00 94.94 197 PRO A C 1
ATOM 1584 O O . PRO A 1 197 ? 12.396 -6.952 -21.435 1.00 94.94 197 PRO A O 1
ATOM 1587 N N . ARG A 1 198 ? 12.724 -5.998 -19.438 1.00 93.56 198 ARG A N 1
ATOM 1588 C CA . ARG A 1 198 ? 14.185 -5.925 -19.567 1.00 93.56 198 ARG A CA 1
ATOM 1589 C C . ARG A 1 198 ? 14.820 -7.307 -19.441 1.00 93.56 198 ARG A C 1
ATOM 1591 O O . ARG A 1 198 ? 15.817 -7.583 -20.101 1.00 93.56 198 ARG A O 1
ATOM 1598 N N . ALA A 1 199 ? 14.249 -8.153 -18.590 1.00 94.69 199 ALA A N 1
ATOM 1599 C CA . ALA A 1 199 ? 14.634 -9.548 -18.454 1.00 94.69 199 ALA A CA 1
ATOM 1600 C C . ALA A 1 199 ? 13.460 -10.378 -17.929 1.00 94.69 199 ALA A C 1
ATOM 1602 O O . ALA A 1 199 ? 12.627 -9.880 -17.173 1.00 94.69 199 ALA A O 1
ATOM 1603 N N . ILE A 1 200 ? 13.436 -11.654 -18.303 1.00 96.50 200 ILE A N 1
ATOM 1604 C CA . ILE A 1 200 ? 12.533 -12.661 -17.746 1.00 96.50 200 ILE A CA 1
ATOM 1605 C C . ILE A 1 200 ? 13.418 -13.709 -17.078 1.00 96.50 200 ILE A C 1
ATOM 1607 O O . ILE A 1 200 ? 14.165 -14.426 -17.743 1.00 96.50 200 ILE A O 1
ATOM 1611 N N . LEU A 1 201 ? 13.379 -13.746 -15.754 1.00 96.56 201 LEU A N 1
ATOM 1612 C CA . LEU A 1 201 ? 14.132 -14.674 -14.929 1.00 96.56 201 LEU A CA 1
ATOM 1613 C C . LEU A 1 201 ? 13.296 -15.939 -14.740 1.00 96.56 201 LEU A C 1
ATOM 1615 O O . LEU A 1 201 ? 12.147 -15.890 -14.300 1.00 96.56 201 LEU A O 1
ATOM 1619 N N . THR A 1 202 ? 13.894 -17.073 -15.082 1.00 95.38 202 THR A N 1
ATOM 1620 C CA . THR A 1 202 ? 13.275 -18.399 -15.013 1.00 95.38 202 THR A CA 1
ATOM 1621 C C . THR A 1 202 ? 14.138 -19.312 -14.149 1.00 95.38 202 THR A C 1
ATOM 1623 O O . THR A 1 202 ? 15.346 -19.095 -14.032 1.00 95.38 202 THR A O 1
ATOM 1626 N N . GLY A 1 203 ? 13.524 -20.312 -13.517 1.00 93.94 203 GLY A N 1
ATOM 1627 C CA . GLY A 1 203 ? 14.243 -21.298 -12.703 1.00 93.94 203 GLY A CA 1
ATOM 1628 C C . GLY A 1 203 ? 13.478 -21.801 -11.483 1.00 93.94 203 GLY A C 1
ATOM 1629 O O . GLY A 1 203 ? 13.842 -22.838 -10.940 1.00 93.94 203 GLY A O 1
ATOM 1630 N N . HIS A 1 204 ? 12.418 -21.111 -11.061 1.00 95.50 204 HIS A N 1
ATOM 1631 C CA . HIS A 1 204 ? 11.520 -21.644 -10.039 1.00 95.50 204 HIS A CA 1
ATOM 1632 C C . HIS A 1 204 ? 10.619 -22.726 -10.633 1.00 95.50 204 HIS A C 1
ATOM 1634 O O . HIS A 1 204 ? 10.165 -22.614 -11.769 1.00 95.50 204 HIS A O 1
ATOM 1640 N N . GLU A 1 205 ? 10.354 -23.763 -9.844 1.00 96.12 205 GLU A N 1
ATOM 1641 C CA . GLU A 1 205 ? 9.392 -24.831 -10.165 1.00 96.12 205 GLU A CA 1
ATOM 1642 C C . GLU A 1 205 ? 8.053 -24.640 -9.430 1.00 96.12 205 GLU A C 1
ATOM 1644 O O . GLU A 1 205 ? 7.149 -25.467 -9.539 1.00 96.12 205 GLU A O 1
ATOM 1649 N N . ALA A 1 206 ? 7.938 -23.560 -8.654 1.00 96.31 206 ALA A N 1
ATOM 1650 C CA . ALA A 1 206 ? 6.784 -23.232 -7.834 1.00 96.31 206 ALA A CA 1
ATOM 1651 C C . ALA A 1 206 ? 6.433 -21.743 -7.950 1.00 96.31 206 ALA A C 1
ATOM 1653 O O . ALA A 1 206 ? 7.219 -20.927 -8.443 1.00 96.31 206 ALA A O 1
ATOM 1654 N N . VAL A 1 207 ? 5.238 -21.395 -7.473 1.00 96.81 207 VAL A N 1
ATOM 1655 C CA . VAL A 1 207 ? 4.682 -20.042 -7.561 1.00 96.81 207 VAL A CA 1
ATOM 1656 C C . VAL A 1 207 ? 5.560 -19.066 -6.786 1.00 96.81 207 VAL A C 1
ATOM 1658 O O . VAL A 1 207 ? 5.882 -19.294 -5.617 1.00 96.81 207 VAL A O 1
ATOM 1661 N N . ILE A 1 208 ? 5.914 -17.944 -7.417 1.00 97.50 208 ILE A N 1
ATOM 1662 C CA . ILE A 1 208 ? 6.647 -16.882 -6.730 1.00 97.50 208 ILE A CA 1
ATOM 1663 C C . ILE A 1 208 ? 5.722 -16.253 -5.682 1.00 97.50 208 ILE A C 1
ATOM 1665 O O . ILE A 1 208 ? 4.567 -15.955 -5.964 1.00 97.50 208 ILE A O 1
ATOM 1669 N N . THR A 1 209 ? 6.208 -16.046 -4.462 1.00 95.44 209 THR A N 1
ATOM 1670 C CA . THR A 1 209 ? 5.412 -15.526 -3.330 1.00 95.44 209 THR A CA 1
ATOM 1671 C C . THR A 1 209 ? 5.968 -14.231 -2.761 1.00 95.44 209 THR A C 1
ATOM 1673 O O . THR A 1 209 ? 5.217 -13.410 -2.245 1.00 95.44 209 THR A O 1
ATOM 1676 N N . ALA A 1 210 ? 7.274 -14.013 -2.884 1.00 94.19 210 ALA A N 1
ATOM 1677 C CA . ALA A 1 210 ? 7.939 -12.804 -2.425 1.00 94.19 210 ALA A CA 1
ATOM 1678 C C . ALA A 1 210 ? 9.119 -12.488 -3.339 1.00 94.19 210 ALA A C 1
ATOM 1680 O O . ALA A 1 210 ? 9.799 -13.397 -3.817 1.00 94.19 210 ALA A O 1
ATOM 1681 N N . ILE A 1 211 ? 9.374 -11.202 -3.555 1.00 96.44 211 ILE A N 1
ATOM 1682 C CA . ILE A 1 211 ? 10.526 -10.721 -4.311 1.00 96.44 211 ILE A CA 1
ATOM 1683 C C . ILE A 1 211 ? 11.104 -9.471 -3.657 1.00 96.44 211 ILE A C 1
ATOM 1685 O O . ILE A 1 211 ? 10.382 -8.685 -3.049 1.00 96.44 211 ILE A O 1
ATOM 1689 N N . THR A 1 212 ? 12.406 -9.279 -3.815 1.00 94.38 212 THR A N 1
ATOM 1690 C CA . THR A 1 212 ? 13.092 -8.013 -3.555 1.00 94.38 212 THR A CA 1
ATOM 1691 C C . THR A 1 212 ? 14.133 -7.778 -4.645 1.00 94.38 212 THR A C 1
ATOM 1693 O O . THR A 1 212 ? 14.669 -8.730 -5.220 1.00 94.38 212 THR A O 1
ATOM 1696 N N . VAL A 1 213 ? 14.391 -6.515 -4.968 1.00 94.31 213 VAL A N 1
ATOM 1697 C CA . VAL A 1 213 ? 15.334 -6.107 -6.011 1.00 94.31 213 VAL A CA 1
ATOM 1698 C C . VAL A 1 213 ? 16.227 -4.999 -5.467 1.00 94.31 213 VAL A C 1
ATOM 1700 O O . VAL A 1 213 ? 15.726 -4.029 -4.908 1.00 94.31 213 VAL A O 1
ATOM 1703 N N . SER A 1 214 ? 17.538 -5.148 -5.658 1.00 91.94 214 SER A N 1
ATOM 1704 C CA . SER A 1 214 ? 18.530 -4.122 -5.345 1.00 91.94 214 SER A CA 1
ATOM 1705 C C . SER A 1 214 ? 19.272 -3.727 -6.615 1.00 91.94 214 SER A C 1
ATOM 1707 O O . SER A 1 214 ? 19.994 -4.540 -7.201 1.00 91.94 214 SER A O 1
ATOM 1709 N N . ALA A 1 215 ? 19.075 -2.485 -7.062 1.00 88.38 215 ALA A N 1
ATOM 1710 C CA . ALA A 1 215 ? 19.711 -1.986 -8.283 1.00 88.38 215 ALA A CA 1
ATOM 1711 C C . ALA A 1 215 ? 21.201 -1.705 -8.065 1.00 88.38 215 ALA A C 1
ATOM 1713 O O . ALA A 1 215 ? 22.002 -1.946 -8.964 1.00 88.38 215 ALA A O 1
ATOM 1714 N N . GLU A 1 216 ? 21.571 -1.252 -6.865 1.00 86.31 216 GLU A N 1
ATOM 1715 C CA . GLU A 1 216 ? 22.959 -0.974 -6.483 1.00 86.31 216 GLU A CA 1
ATOM 1716 C C . GLU A 1 216 ? 23.831 -2.235 -6.546 1.00 86.31 216 GLU A C 1
ATOM 1718 O O . GLU A 1 216 ? 24.941 -2.209 -7.076 1.00 86.31 216 GLU A O 1
ATOM 1723 N N . HIS A 1 217 ? 23.295 -3.358 -6.066 1.00 88.56 217 HIS A N 1
ATOM 1724 C CA . HIS A 1 217 ? 24.006 -4.635 -6.029 1.00 88.56 217 HIS A CA 1
ATOM 1725 C C . HIS A 1 217 ? 23.778 -5.491 -7.283 1.00 88.56 217 HIS A C 1
ATOM 1727 O O . HIS A 1 217 ? 24.422 -6.527 -7.444 1.00 88.56 217 HIS A O 1
ATOM 1733 N N . GLY A 1 218 ? 22.849 -5.097 -8.162 1.00 90.19 218 GLY A N 1
ATOM 1734 C CA . GLY A 1 218 ? 22.441 -5.902 -9.314 1.00 90.19 218 GLY A CA 1
ATOM 1735 C C . GLY A 1 218 ? 21.800 -7.237 -8.916 1.00 90.19 218 GLY A C 1
ATOM 1736 O O . GLY A 1 218 ? 21.992 -8.240 -9.601 1.00 90.19 218 GLY A O 1
ATOM 1737 N N . LEU A 1 219 ? 21.074 -7.266 -7.793 1.00 93.69 219 LEU A N 1
ATOM 1738 C CA . LEU A 1 219 ? 20.509 -8.484 -7.213 1.00 93.69 219 LEU A CA 1
ATOM 1739 C C . LEU A 1 219 ? 18.986 -8.502 -7.298 1.00 93.69 219 LEU A C 1
ATOM 1741 O O . LEU A 1 219 ? 18.312 -7.502 -7.058 1.00 93.69 219 LEU A O 1
ATOM 1745 N N . VAL A 1 220 ? 18.446 -9.689 -7.565 1.00 95.50 220 VAL A N 1
ATOM 1746 C CA . VAL A 1 220 ? 17.021 -9.996 -7.435 1.00 95.50 220 VAL A CA 1
ATOM 1747 C C . VAL A 1 220 ? 16.906 -11.269 -6.619 1.00 95.50 220 VAL A C 1
ATOM 1749 O O . VAL A 1 220 ? 17.446 -12.305 -7.002 1.00 95.50 220 VAL A O 1
ATOM 1752 N N . ILE A 1 221 ? 16.212 -11.191 -5.490 1.00 96.06 221 ILE A N 1
ATOM 1753 C CA . ILE A 1 221 ? 15.951 -12.342 -4.626 1.00 96.06 221 ILE A CA 1
ATOM 1754 C C . ILE A 1 221 ? 14.467 -12.656 -4.739 1.00 96.06 221 ILE A C 1
ATOM 1756 O O . ILE A 1 221 ? 13.625 -11.768 -4.619 1.00 96.06 221 ILE A O 1
ATOM 1760 N N . SER A 1 222 ? 14.148 -13.922 -4.983 1.00 96.31 222 SER A N 1
ATOM 1761 C CA . SER A 1 222 ? 12.778 -14.406 -5.128 1.00 96.31 222 SER A CA 1
ATOM 1762 C C . SER A 1 222 ? 12.568 -15.648 -4.274 1.00 96.31 222 SER A C 1
ATOM 1764 O O . SER A 1 222 ? 13.426 -16.528 -4.216 1.00 96.31 222 SER A O 1
ATOM 1766 N N . GLY A 1 223 ? 11.434 -15.695 -3.582 1.00 96.00 223 GLY A N 1
ATOM 1767 C CA . GLY A 1 223 ? 10.987 -16.832 -2.791 1.00 96.00 223 GLY A CA 1
ATOM 1768 C C . GLY A 1 223 ? 9.775 -17.481 -3.444 1.00 96.00 223 GLY A C 1
ATOM 1769 O O . GLY A 1 223 ? 8.840 -16.782 -3.840 1.00 96.00 223 GLY A O 1
ATOM 1770 N N . ALA A 1 224 ? 9.782 -18.807 -3.529 1.00 94.12 224 ALA A N 1
ATOM 1771 C CA . ALA A 1 224 ? 8.675 -19.612 -4.029 1.00 94.12 224 ALA A CA 1
ATOM 1772 C C . ALA A 1 224 ? 8.245 -20.640 -2.978 1.00 94.12 224 ALA A C 1
ATOM 1774 O O . ALA A 1 224 ? 9.043 -21.009 -2.108 1.00 94.12 224 ALA A O 1
ATOM 1775 N N . LYS A 1 225 ? 6.983 -21.065 -3.037 1.00 80.81 225 LYS A N 1
ATOM 1776 C CA . LYS A 1 225 ? 6.407 -22.052 -2.119 1.00 80.81 225 LYS A CA 1
ATOM 1777 C C . LYS A 1 225 ? 5.597 -23.095 -2.869 1.00 80.81 225 LYS A C 1
ATOM 1779 O O . LYS A 1 225 ? 4.861 -22.693 -3.794 1.00 80.81 225 LYS A O 1
#

Secondary structure (DSSP, 8-state):
--TTSPP-S-SS-SS-HHHHHHHHTTSTTHHHHHHHHTTT-SSSHHHHTTS--BHHHHHHHHHH-TT--PPPPGGGGT-SGGGS--TTTS-SS----B-TTSPBP-S-B--GGGTT-HHHHHHHHHHHHTSGGG---------SS-EEEEEE----TT--EEEEEEETTS-EEEEEEETTTTEE--TT--TTPPP--SEEE---SS-EEEEEEETTTTEEEEEE-

Foldseek 3Di:
DPPVDDDDQAPEDQDDLQLVLLLQCLAPPSVVVNCVVVVNPQADQVNLVVHQAEPVVLVVCCVPPSHRVHDDDPCQQPPLSSQFRDCVRRPPDDFSYAYPVRHGGGGHHYDVQQVPGSVSRNPVVNVVCVDPVNDDPDDADDDPADFQDKEKADDDVQDWIWIWTFFQSQKIFIFIQHPVSRGTAPPVRDPPDHHDTPDIGHDGPAGWNDWYDYPVVRDIDTDGD

Solvent-accessible surface area (backbone atoms only — not comparable to full-atom values): 13174 Å² total; per-residue (Å²): 136,60,93,86,60,76,93,76,92,53,96,51,66,44,76,48,71,70,58,55,26,46,62,33,42,50,34,71,68,31,30,60,53,45,33,62,75,49,77,62,54,52,66,46,61,83,41,26,71,75,51,74,44,35,57,64,61,51,54,53,42,44,74,70,40,75,73,37,57,65,61,88,61,76,51,63,46,70,50,46,61,52,43,42,60,47,86,85,60,44,67,96,79,71,71,65,29,42,30,90,89,67,51,69,53,61,52,43,44,61,57,77,91,28,73,81,37,48,63,51,41,24,53,50,44,36,49,51,56,71,28,85,89,46,56,87,84,77,87,82,81,84,72,91,40,61,74,58,31,72,27,62,24,69,64,60,93,93,44,60,30,44,34,40,37,24,12,56,64,21,36,38,39,31,34,42,33,32,59,90,78,67,41,57,26,18,94,81,64,50,92,89,50,68,60,41,72,73,43,77,47,75,82,56,95,36,32,29,61,44,56,46,41,37,61,91,78,73,43,74,50,75,43,61,104

InterPro domains:
  IPR000409 BEACH domain [PF02138] (6-134)
  IPR000409 BEACH domain [PS50197] (1-207)
  IPR000409 BEACH domain [SM01026] (1-165)
  IPR001680 WD40 repeat [PF00400] (137-175)
  IPR001680 WD40 repeat [PS50082] (140-185)
  IPR015943 WD40/YVTN repeat-like-containing domain superfamily [G3DSA:2.130.10.10] (137-225)
  IPR036322 WD40-repeat-containing domain superfamily [SSF50978] (136-223)
  IPR036372 BEACH domain superfamily [G3DSA:1.10.1540.10] (1-136)
  IPR036372 BEACH domain superfamily [SSF81837] (3-134)
  IPR050865 BEACH Domain-Containing [PTHR13743] (1-133)

Nearest PDB structures (foldseek):
  1mi1-assembly1_A  TM=8.213E-01  e=8.768E-11  Homo sapiens
  3jro-assembly1_A  TM=8.191E-01  e=1.102E-02  Saccharomyces cerevisiae
  6jpl-assembly2_C  TM=6.217E-01  e=4.305E-02  Saccharomyces cerevisiae S288C
  5wg6-assembly2_D  TM=7.225E-01  e=3.765E-01  Homo sapiens
  4gq2-assembly1_M  TM=6.901E-01  e=7.367E+00  Schizosaccharomyces pombe

Sequence (225 aa):
DDPEIPPFHYGTHYSNAAFVLNWLFRLEPFTTFYLQLNDGKIFENVNSNRLFHSIEETWEHCLTDTHDVKELIPELFYLTEMFLFNENNCCEEKNLGIREDGNKIGNVILPKWANGKAEEFVKIHRKALESDLAQVRQVIYGHGDVVTCLARSETTLFADSYIASGSADCTVVLWHFSQNTGTIAGEFNSVGELPVPRAILTGHEAVITAITVSAEHGLVISGAK

=== Feature glossary ===
Each block in this record encodes a different view of the same protein. In brief:

Predicted aligned error. PAE(i, j) answers: if I align the predicted and true structures on residue i, how far off (in Å) do I expect residue j to be? A block-diagonal PAE matrix with low values on the blocks and high values off-diagonal is the signature of a multi-domain protein with confidently predicted domains but uncertain inter-domain orientation.

Contact-map, Ramachandran, and PAE plots. Plot images: a contact map (which residues are close in 3D, as an N×N binary image), a Ramachandran scatter (backbone torsion angles, revealing secondary-structure composition at a glance), and — for AlphaFold structures — a PAE heatmap (pairwise prediction confidence).

Backbone torsions (φ/ψ). φ (phi) and ψ (psi) are the two rotatable backbone dihedrals per residue: φ is the C(i-1)–N–Cα–C torsion, ψ is the N–Cα–C–N(i+1) torsion, both in degrees on (−180°, 180°]. α-helical residues cluster near (−60°, −45°); β-strand residues near (−120°, +130°). A Ramachandran plot is simply a scatter of (φ, ψ) for every residue.

Foldseek 3Di. A 3Di character summarizes, for each residue, the relative orientation of the Cα frame of its nearest spatial neighbor. Because it encodes fold topology rather than chemistry, 3Di alignments detect remote structural similarity that sequence alignment misses.

Radius of gyration, Cα contacts, bounding box. Three whole-structure scalars: the radius of gyration (RMS distance of Cα from centroid, in Å), the count of Cα–Cα contacts (pairs closer than 8 Å and separated by more than four residues in sequence — i.e. tertiary, not local, contacts), and the bounding-box dimensions. Together they distinguish compact globular folds from extended fibres or disordered chains.

Sequence. Sequence gives the chain of amino acids in standard one-letter code (A=alanine, C=cysteine, …, Y=tyrosine), read N→C. It is the only feature that is directly encoded by the gene; all structural features are derived from the folded form of this sequence.

mmCIF coordinates. Atomic coordinates in PDBx/mmCIF format — the same representation the Protein Data Bank distributes. Each line of the _atom_site loop places one backbone atom in Cartesian space (units: ångströms, origin: arbitrary).

Secondary structure (3-state, P-SEA). Three-state secondary structure (P-SEA) collapses the eight DSSP classes into helix (a), strand (b), and coil (c). P-SEA assigns these from Cα geometry alone — distances and angles — without requiring backbone oxygens, so it works on any Cα trace.

InterPro / GO / CATH / organism. Functional annotations link the protein to curated databases. InterPro entries identify conserved domains and families by matching the sequence against member-database signatures (Pfam, PROSITE, CDD, …). Gene Ontology (GO) terms describe molecular function, biological process, and cellular component in a controlled vocabulary. CATH places the structure in a hierarchical fold classification (Class/Architecture/Topology/Homologous-superfamily). The organism is the source species.

B-factor. B-factor (Debye–Waller factor) reflects atomic displacement in the crystal lattice. It is an experimental observable (units Å²), not a prediction; low values mean the atom is pinned down, high values mean it moves or is heterogeneous across the crystal.

Rendered structure images. Structure images are PyMOL renders from six orthogonal camera directions. Cartoon representation draws helices as coils and strands as arrows; sticks shows the backbone as bonds; surface shows the solvent-excluded envelope. Rainbow coloring maps sequence position to hue (blue→red, N→C); chain coloring assigns a distinct color per polypeptide.

Solvent-accessible surface area. Solvent-accessible surface area (SASA) is the area in Å² traced out by the centre of a 1.4 Å probe sphere (a water molecule) rolled over the protein's van der Waals surface (Shrake–Rupley / Lee–Richards construction). Buried residues have near-zero SASA; fully exposed residues can exceed 200 Å². The total SASA scales roughly with the number of surface residues.

Secondary structure (8-state, DSSP). The SS8 string is DSSP's per-residue secondary-structure call. α-helix (H) means an i→i+4 H-bond ladder; β-strand (E) means the residue participates in a β-sheet; 3₁₀ (G) and π (I) are tighter and wider helices; T/S are turns/bends; '-' is loop.

pLDDT. For AlphaFold models, the B-factor field carries pLDDT — the model's own estimate of local accuracy on a 0–100 scale. Regions with pLDDT<50 should be treated as essentially unmodeled; they often correspond to intrinsically disordered segments.

Nearest PDB structures. Nearest PDB neighbors are the top structural matches found by Foldseek when searching this structure against the entire Protein Data Bank. Each hit reports a TM-score (0 to 1; >0.5 almost always implies the same fold) and an E-value. These are *structural* homologs — they may share no detectable sequence similarity.